Protein AF-A0A933BVT4-F1 (afdb_monomer_lite)

pLDDT: mean 70.86, std 15.76, range [34.03, 91.38]

Secondary structure (DSSP, 8-state):
-HHHHHHHHHHHHHHHTS-----SSHHHHHHHHHHHHHHHHHHHHHHHHHTS-HHHHHHHHHHHHHHHHHHHHHHHH----GGGHHHHHHHHHHHHHHHHHHHHHHHHHHHHHHHHHHHHHHHHHHHHTT-----STTHHHHHHHHHHHHHHHHHHHHHHHHHHHHHHHHHHHHHHHHHHHHHHHHHHHHHTTSS---TT---

Foldseek 3Di:
DVVVVLVVLLVCLVVVVPDDPDDADPSLLLPLLSLLSNLVSLVVLLVVLVVDDLVSSLVSLVVSLVSLVVSLVCLVPRDYPPLCVVLSVLSNQLSVLVNVLSVLVNQLSVLVVQLVVLVVQLVVLVVVLVPDDDDDPPPPVVVVVSVVSNVVSVVSNVVSVVSNVVSVVVNVVSVVSSVVSNVVSVVSCVVVVSDDDDDDDPD

Radius of gyration: 24.78 Å; chains: 1; bounding box: 58×33×75 Å

Sequence (203 aa):
MRNAAVGLVAAVALAAMGGARTTGGLDGAVALQDLLVANRALNALFVRAIGASDAEREARLDRLAESKQRLSSRLEVLRVPAEYEEVTALARLSVEADVRLLEAERRRAAARLEASRAQRELLAAVSGARGVPTRALPLRLERYREHTQVAAAHTAWLTARVRLSAAEPDLSRLRAQSRAHHARLDQRAFRLGLLPYRSGSPF

Structure (mmCIF, N/CA/C/O backbone):
data_AF-A0A933BVT4-F1
#
_entry.id   AF-A0A933BVT4-F1
#
loop_
_atom_site.group_PDB
_atom_site.id
_atom_site.type_symbol
_atom_site.label_atom_id
_atom_site.label_alt_id
_atom_site.label_comp_id
_atom_site.label_asym_id
_atom_site.label_entity_id
_atom_site.label_seq_id
_atom_site.pdbx_PDB_ins_code
_atom_site.Cartn_x
_atom_site.Cartn_y
_atom_site.Cartn_z
_atom_site.occupancy
_atom_site.B_iso_or_equiv
_atom_site.auth_seq_id
_atom_site.auth_comp_id
_atom_site.auth_asym_id
_atom_site.auth_atom_id
_atom_site.pdbx_PDB_model_num
ATOM 1 N N . MET A 1 1 ? 17.449 -16.340 6.862 1.00 35.97 1 MET A N 1
ATOM 2 C CA . MET A 1 1 ? 18.413 -15.480 6.129 1.00 35.97 1 MET A CA 1
ATOM 3 C C . MET A 1 1 ? 17.867 -14.801 4.853 1.00 35.97 1 MET A C 1
ATOM 5 O O . MET A 1 1 ? 18.455 -13.823 4.420 1.00 35.97 1 MET A O 1
ATOM 9 N N . ARG A 1 2 ? 16.716 -15.198 4.271 1.00 37.81 2 ARG A N 1
ATOM 10 C CA . ARG A 1 2 ? 16.150 -14.582 3.037 1.00 37.81 2 ARG A CA 1
ATOM 11 C C . ARG A 1 2 ? 15.551 -13.161 3.171 1.00 37.81 2 ARG A C 1
ATOM 13 O O . ARG A 1 2 ? 15.283 -12.528 2.155 1.00 37.81 2 ARG A O 1
ATOM 20 N N . ASN A 1 3 ? 15.335 -12.648 4.387 1.00 40.06 3 ASN A N 1
ATOM 21 C CA . ASN A 1 3 ? 14.715 -11.328 4.615 1.00 40.06 3 ASN A CA 1
ATOM 22 C C . ASN A 1 3 ? 15.721 -10.167 4.654 1.00 40.06 3 ASN A C 1
ATOM 24 O O . ASN A 1 3 ? 15.367 -9.056 4.271 1.00 40.06 3 ASN A O 1
ATOM 28 N N . ALA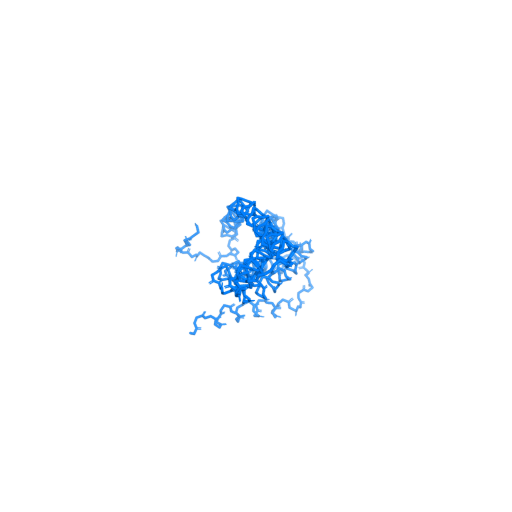 A 1 4 ? 16.975 -10.436 5.031 1.00 34.03 4 ALA A N 1
ATOM 29 C CA . ALA A 1 4 ? 18.039 -9.435 5.025 1.00 34.03 4 ALA A CA 1
ATOM 30 C C . ALA A 1 4 ? 18.419 -9.024 3.594 1.00 34.03 4 ALA A C 1
ATOM 32 O O . ALA A 1 4 ? 18.623 -7.848 3.343 1.00 34.03 4 ALA A O 1
ATOM 33 N N . ALA A 1 5 ? 18.400 -9.959 2.636 1.00 38.44 5 ALA A N 1
ATOM 34 C CA . ALA A 1 5 ? 18.725 -9.680 1.237 1.00 38.44 5 ALA A CA 1
ATOM 35 C C . ALA A 1 5 ? 17.729 -8.723 0.554 1.00 38.44 5 ALA A C 1
ATOM 37 O O . ALA A 1 5 ? 18.139 -7.893 -0.241 1.00 38.44 5 ALA A O 1
ATOM 38 N N . VAL A 1 6 ? 16.431 -8.782 0.881 1.00 45.59 6 VAL A N 1
ATOM 39 C CA . VAL A 1 6 ? 15.425 -7.865 0.299 1.00 45.59 6 VAL A CA 1
ATOM 40 C C . VAL A 1 6 ? 15.519 -6.470 0.921 1.00 45.59 6 VAL A C 1
ATOM 42 O O . VAL A 1 6 ? 15.433 -5.477 0.205 1.00 45.59 6 VAL A O 1
ATOM 45 N N . GLY A 1 7 ? 15.748 -6.391 2.238 1.00 35.62 7 GLY A N 1
ATOM 46 C CA . GLY A 1 7 ? 16.024 -5.124 2.921 1.00 35.62 7 GLY A CA 1
ATOM 47 C C . GLY A 1 7 ? 17.335 -4.484 2.459 1.00 35.62 7 GLY A C 1
ATOM 48 O O . GLY A 1 7 ? 17.380 -3.276 2.268 1.00 35.62 7 GLY A O 1
ATOM 49 N N . LEU A 1 8 ? 18.363 -5.296 2.194 1.00 38.19 8 LEU A N 1
ATOM 50 C CA . LEU A 1 8 ? 19.643 -4.866 1.636 1.00 38.19 8 LEU A CA 1
ATOM 51 C C . LEU A 1 8 ? 19.494 -4.415 0.178 1.00 38.19 8 LEU A C 1
ATOM 53 O O . LEU A 1 8 ? 20.052 -3.393 -0.169 1.00 38.19 8 LEU A O 1
ATOM 57 N N . VAL A 1 9 ? 18.699 -5.090 -0.661 1.00 46.91 9 VAL A N 1
ATOM 58 C CA . VAL A 1 9 ? 18.436 -4.645 -2.047 1.00 46.91 9 VAL A CA 1
ATOM 59 C C . VAL A 1 9 ? 17.652 -3.333 -2.073 1.00 46.91 9 VAL A C 1
ATOM 61 O O . VAL A 1 9 ? 17.981 -2.457 -2.862 1.00 46.91 9 VAL A O 1
ATOM 64 N N . ALA A 1 10 ? 16.664 -3.149 -1.191 1.00 42.41 10 ALA A N 1
ATOM 65 C CA . ALA A 1 10 ? 15.953 -1.876 -1.072 1.00 42.41 10 ALA A CA 1
ATOM 66 C C . ALA A 1 10 ? 16.858 -0.759 -0.519 1.00 42.41 10 ALA A C 1
ATOM 68 O O . ALA A 1 10 ? 16.817 0.356 -1.025 1.00 42.41 10 ALA A O 1
ATOM 69 N N . ALA A 1 11 ? 17.706 -1.059 0.471 1.00 41.19 11 ALA A N 1
ATOM 70 C CA . ALA A 1 11 ? 18.668 -0.112 1.033 1.00 41.19 11 ALA A CA 1
ATOM 71 C C . ALA A 1 11 ? 19.810 0.221 0.060 1.00 41.19 11 ALA A C 1
ATOM 73 O O . ALA A 1 11 ? 20.228 1.367 0.013 1.00 41.19 11 ALA A O 1
ATOM 74 N N . 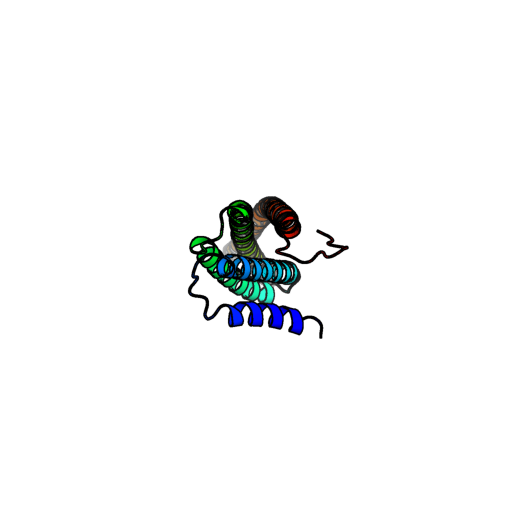VAL A 1 12 ? 20.276 -0.734 -0.749 1.00 42.50 12 VAL A N 1
ATOM 75 C CA . VAL A 1 12 ? 21.285 -0.535 -1.802 1.00 42.50 12 VAL A CA 1
ATOM 76 C C . VAL A 1 12 ? 20.680 0.209 -2.987 1.00 42.50 12 VAL A C 1
ATOM 78 O O . VAL A 1 12 ? 21.319 1.122 -3.488 1.00 42.50 12 VAL A O 1
ATOM 81 N N . ALA A 1 13 ? 19.436 -0.081 -3.378 1.00 42.88 13 ALA A N 1
ATOM 82 C CA . ALA A 1 13 ? 18.726 0.711 -4.379 1.00 42.88 13 ALA A CA 1
ATOM 83 C C . ALA A 1 13 ? 18.526 2.158 -3.896 1.00 42.88 13 ALA A C 1
ATOM 85 O O . ALA A 1 13 ? 18.830 3.083 -4.636 1.00 42.88 13 ALA A O 1
ATOM 86 N N . LEU A 1 14 ? 18.110 2.376 -2.638 1.00 44.81 14 LEU A N 1
ATOM 87 C CA . LEU A 1 14 ? 17.976 3.722 -2.058 1.00 44.81 14 LEU A CA 1
ATOM 88 C C . LEU A 1 14 ? 19.315 4.419 -1.743 1.00 44.81 14 LEU A C 1
ATOM 90 O O . LEU A 1 14 ? 19.346 5.648 -1.720 1.00 44.81 14 LEU A O 1
ATOM 94 N N . ALA A 1 15 ? 20.403 3.683 -1.509 1.00 40.75 15 ALA A N 1
ATOM 95 C CA . ALA A 1 15 ? 21.736 4.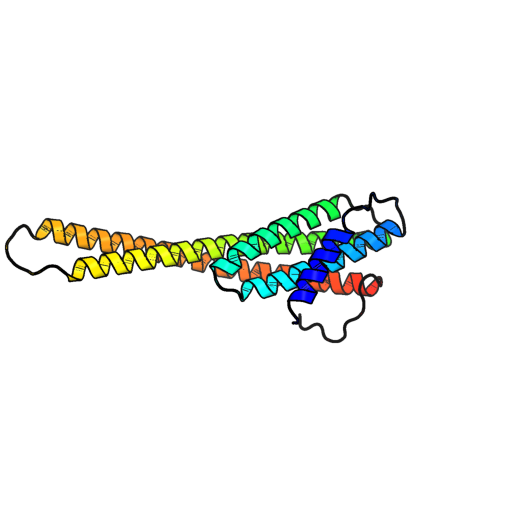247 -1.280 1.00 40.75 15 ALA A CA 1
ATOM 96 C C . ALA A 1 15 ? 22.464 4.573 -2.597 1.00 40.75 15 ALA A C 1
ATOM 98 O O . ALA A 1 15 ? 23.059 5.641 -2.705 1.00 40.75 15 ALA A O 1
ATOM 99 N N . ALA A 1 16 ? 22.351 3.726 -3.629 1.00 44.91 16 ALA A N 1
ATOM 100 C CA . ALA A 1 16 ? 22.852 3.997 -4.987 1.00 44.91 16 ALA A CA 1
ATOM 101 C C . ALA A 1 16 ? 22.132 5.188 -5.646 1.00 44.91 16 ALA A C 1
ATOM 103 O O . ALA A 1 16 ? 22.666 5.896 -6.493 1.00 44.91 16 ALA A O 1
ATOM 104 N N . MET A 1 17 ? 20.914 5.455 -5.186 1.00 48.66 17 MET A N 1
ATOM 105 C CA . MET A 1 17 ? 20.071 6.587 -5.540 1.00 48.66 17 MET A CA 1
ATOM 106 C C . MET A 1 17 ? 20.609 7.970 -5.116 1.00 48.66 17 MET A C 1
ATOM 108 O O . MET A 1 17 ? 20.020 8.974 -5.536 1.00 48.66 17 MET A O 1
ATOM 112 N N . GLY A 1 18 ? 21.658 8.045 -4.288 1.00 43.31 18 GLY A N 1
ATOM 113 C CA . GLY A 1 18 ? 22.299 9.288 -3.858 1.00 43.31 18 GLY A CA 1
ATOM 114 C C . GLY A 1 18 ? 23.381 9.747 -4.832 1.00 43.31 18 GLY A C 1
ATOM 115 O O . GLY A 1 18 ? 24.559 9.586 -4.544 1.00 43.31 18 GLY A O 1
ATOM 116 N N . GLY A 1 19 ? 23.012 10.327 -5.980 1.00 38.69 19 GLY A N 1
ATOM 117 C CA . GLY A 1 19 ? 24.028 10.980 -6.821 1.00 38.69 19 GLY A CA 1
ATOM 118 C C . GLY A 1 19 ? 23.674 11.324 -8.266 1.00 38.69 19 GLY A C 1
ATOM 119 O O . GLY A 1 19 ? 24.340 12.178 -8.843 1.00 38.69 19 GLY A O 1
ATOM 120 N N . ALA A 1 20 ? 22.642 10.734 -8.871 1.00 44.09 20 ALA A N 1
ATOM 121 C CA . ALA A 1 20 ? 22.391 10.951 -10.298 1.00 44.09 20 ALA A CA 1
ATOM 122 C C . ALA A 1 20 ? 21.672 12.289 -10.573 1.00 44.09 20 ALA A C 1
ATOM 124 O O . ALA A 1 20 ? 20.445 12.353 -10.643 1.00 44.09 20 ALA A O 1
ATOM 125 N N . ARG A 1 21 ? 22.441 13.373 -10.744 1.00 44.06 21 ARG A N 1
ATOM 126 C CA . ARG A 1 21 ? 22.005 14.544 -11.523 1.00 44.06 21 ARG A CA 1
ATOM 127 C C . ARG A 1 21 ? 22.007 14.114 -12.995 1.00 44.06 21 ARG A C 1
ATOM 129 O O . ARG A 1 21 ? 23.066 13.914 -13.571 1.00 44.06 21 ARG A O 1
ATOM 136 N N . THR A 1 22 ? 20.826 13.886 -13.561 1.00 48.00 22 THR A N 1
ATOM 137 C CA . THR A 1 22 ? 20.628 13.242 -14.869 1.00 48.00 22 THR A CA 1
ATOM 138 C C . THR A 1 22 ? 20.965 14.171 -16.040 1.00 48.00 22 THR A C 1
ATOM 140 O O . THR A 1 22 ? 20.225 15.117 -16.319 1.00 48.00 22 THR A O 1
ATOM 143 N N . THR A 1 23 ? 22.047 13.872 -16.753 1.00 44.59 23 THR A N 1
ATOM 144 C CA . THR A 1 23 ? 22.273 14.269 -18.150 1.00 44.59 23 THR A CA 1
ATOM 145 C C . THR A 1 23 ? 21.550 13.270 -19.068 1.00 44.59 23 THR A C 1
ATOM 147 O O . THR A 1 23 ? 21.399 12.111 -18.710 1.00 44.59 23 THR A O 1
ATOM 150 N N . GLY A 1 24 ? 20.965 13.707 -20.188 1.00 52.66 24 GLY A N 1
ATOM 151 C CA . GLY A 1 24 ? 20.081 12.861 -21.015 1.00 52.66 24 GLY A CA 1
ATOM 152 C C . GLY A 1 24 ? 20.768 11.659 -21.690 1.00 52.66 24 GLY A C 1
ATOM 153 O O . GLY A 1 24 ? 21.989 11.604 -21.779 1.00 52.66 24 GLY A O 1
ATOM 154 N N . GLY A 1 25 ? 19.973 10.719 -22.220 1.00 64.12 25 GLY A N 1
ATOM 155 C CA . GLY A 1 25 ? 20.460 9.543 -22.962 1.00 64.12 25 GLY A CA 1
ATOM 156 C C . GLY A 1 25 ? 20.483 8.253 -22.129 1.00 64.12 25 GLY A C 1
ATOM 157 O O . GLY A 1 25 ? 19.505 7.950 -21.442 1.00 64.12 25 GLY A O 1
ATOM 158 N N . LEU A 1 26 ? 21.587 7.495 -22.205 1.00 60.41 26 LEU A N 1
ATOM 159 C CA . LEU A 1 26 ? 21.787 6.198 -21.530 1.00 60.41 26 LEU A CA 1
ATOM 160 C C . LEU A 1 26 ? 21.631 6.300 -20.000 1.00 60.41 26 LEU A C 1
ATOM 162 O O . LEU A 1 26 ? 21.034 5.421 -19.383 1.00 60.41 26 LEU A O 1
ATOM 166 N N . ASP A 1 27 ? 22.067 7.415 -19.406 1.00 68.38 27 ASP A N 1
ATOM 167 C CA . ASP A 1 27 ? 21.929 7.693 -17.969 1.00 68.38 27 ASP A CA 1
ATOM 168 C C . ASP A 1 27 ? 20.456 7.737 -17.526 1.00 68.38 27 ASP A C 1
ATOM 170 O O . ASP A 1 27 ? 20.110 7.290 -16.432 1.00 68.38 27 ASP A O 1
ATOM 174 N N . GLY A 1 28 ? 19.564 8.229 -18.394 1.00 67.62 28 GLY A N 1
ATOM 175 C CA . GLY A 1 28 ? 18.122 8.247 -18.145 1.00 67.62 28 GLY A CA 1
ATOM 176 C C . GLY A 1 28 ? 17.502 6.847 -18.166 1.00 67.62 28 GLY A C 1
ATOM 177 O O . GLY A 1 28 ? 16.632 6.551 -17.348 1.00 67.62 28 GLY A O 1
ATOM 178 N N . ALA A 1 29 ? 17.974 5.968 -19.055 1.00 67.75 29 ALA A N 1
ATOM 179 C CA . ALA A 1 29 ? 17.519 4.578 -19.137 1.00 67.75 29 ALA A CA 1
ATOM 180 C C . ALA A 1 29 ? 18.004 3.741 -17.939 1.00 67.75 29 ALA A C 1
ATOM 182 O O . ALA A 1 29 ? 17.217 2.993 -17.357 1.00 67.75 29 ALA A O 1
ATOM 183 N N . VAL A 1 30 ? 19.260 3.927 -17.512 1.00 73.12 30 VAL A N 1
ATOM 184 C CA . VAL A 1 30 ? 19.812 3.293 -16.300 1.00 73.12 30 VAL A CA 1
ATOM 185 C C . VAL A 1 30 ? 19.068 3.777 -15.053 1.00 73.12 30 VAL A C 1
ATOM 187 O O . VAL A 1 30 ? 18.606 2.966 -14.251 1.00 73.12 30 VAL A O 1
ATOM 190 N N . ALA A 1 31 ? 18.839 5.089 -14.926 1.00 72.25 31 ALA A N 1
ATOM 191 C CA . ALA A 1 31 ? 18.055 5.640 -13.824 1.00 72.25 31 ALA A CA 1
ATOM 192 C C . ALA A 1 31 ? 16.610 5.109 -13.813 1.00 72.25 31 ALA A C 1
ATOM 194 O O . ALA A 1 31 ? 16.068 4.815 -12.746 1.00 72.25 31 ALA A O 1
ATOM 195 N N . LEU A 1 32 ? 15.981 4.946 -14.983 1.00 75.62 32 LEU A N 1
ATOM 196 C CA . LEU A 1 32 ? 14.661 4.326 -15.085 1.00 75.62 32 LEU A CA 1
ATOM 197 C C . LEU A 1 32 ? 14.694 2.867 -14.610 1.00 75.62 32 LEU A C 1
ATOM 199 O O . LEU A 1 32 ? 13.835 2.470 -13.825 1.00 75.62 32 LEU A O 1
ATOM 203 N N . GLN A 1 33 ? 15.685 2.083 -15.031 1.00 75.94 33 GLN A N 1
ATOM 204 C CA . GLN A 1 33 ? 15.858 0.696 -14.598 1.00 75.94 33 GLN A CA 1
ATOM 205 C C . GLN A 1 33 ? 15.989 0.582 -13.071 1.00 75.94 33 GLN A C 1
ATOM 207 O O . GLN A 1 33 ? 15.279 -0.222 -12.458 1.00 75.94 33 GLN A O 1
ATOM 212 N N . ASP A 1 34 ? 16.810 1.424 -12.442 1.00 74.31 34 ASP A N 1
ATOM 213 C CA . ASP A 1 34 ? 16.967 1.450 -10.982 1.00 74.31 34 ASP A CA 1
ATOM 214 C C . ASP A 1 34 ? 15.645 1.761 -10.265 1.00 74.31 34 ASP A C 1
ATOM 216 O O . ASP A 1 34 ? 15.286 1.115 -9.273 1.00 74.31 34 ASP A O 1
ATOM 220 N N . LEU A 1 35 ? 14.868 2.714 -10.791 1.00 79.38 35 LEU A N 1
ATOM 221 C CA . LEU A 1 35 ? 13.557 3.076 -10.243 1.00 79.38 35 LEU A CA 1
ATOM 222 C C . LEU A 1 35 ? 12.540 1.933 -10.376 1.00 79.38 35 LEU A C 1
ATOM 224 O O . LEU A 1 35 ? 11.737 1.718 -9.465 1.00 79.38 35 LEU A O 1
ATOM 228 N N . LEU A 1 36 ? 12.581 1.163 -11.466 1.00 75.31 36 LEU A N 1
ATOM 229 C CA . LEU A 1 36 ? 11.723 -0.011 -11.655 1.00 75.31 36 LEU A CA 1
ATOM 230 C C . LEU A 1 36 ? 12.081 -1.142 -10.685 1.00 75.31 36 LEU A C 1
ATOM 232 O O . LEU A 1 36 ? 11.191 -1.767 -10.098 1.00 75.31 36 LEU A O 1
ATOM 236 N N . VAL A 1 37 ? 13.377 -1.380 -10.467 1.00 76.19 37 VAL A N 1
ATOM 237 C CA . VAL A 1 37 ? 13.861 -2.346 -9.470 1.00 76.19 37 VAL A CA 1
ATOM 238 C C . VAL A 1 37 ? 13.415 -1.932 -8.067 1.00 76.19 37 VAL A C 1
ATOM 240 O O . VAL A 1 37 ? 12.881 -2.761 -7.323 1.00 76.19 37 VAL A O 1
ATOM 243 N N . ALA A 1 38 ? 13.546 -0.647 -7.725 1.00 74.00 38 ALA A N 1
ATOM 244 C CA . ALA A 1 38 ? 13.055 -0.103 -6.463 1.00 74.00 38 ALA A CA 1
ATOM 245 C C . ALA A 1 38 ? 11.532 -0.274 -6.320 1.00 74.00 38 ALA A C 1
ATOM 247 O O . ALA A 1 38 ? 11.061 -0.723 -5.273 1.00 74.00 38 ALA A O 1
ATOM 248 N N . ASN A 1 39 ? 10.755 0.001 -7.375 1.00 79.38 39 ASN A N 1
ATOM 249 C CA . ASN A 1 39 ? 9.302 -0.168 -7.362 1.00 79.38 39 ASN A CA 1
ATOM 250 C C . ASN A 1 39 ? 8.895 -1.621 -7.047 1.00 79.38 39 ASN A C 1
ATOM 252 O O . ASN A 1 39 ? 8.080 -1.859 -6.148 1.00 79.38 39 ASN A O 1
ATOM 256 N N . ARG A 1 40 ? 9.524 -2.600 -7.715 1.00 77.12 40 ARG A N 1
ATOM 257 C CA . ARG A 1 40 ? 9.307 -4.036 -7.459 1.00 77.12 40 ARG A CA 1
ATOM 258 C C . ARG A 1 40 ? 9.680 -4.435 -6.034 1.00 77.12 40 ARG A C 1
ATOM 260 O O . ARG A 1 40 ? 8.928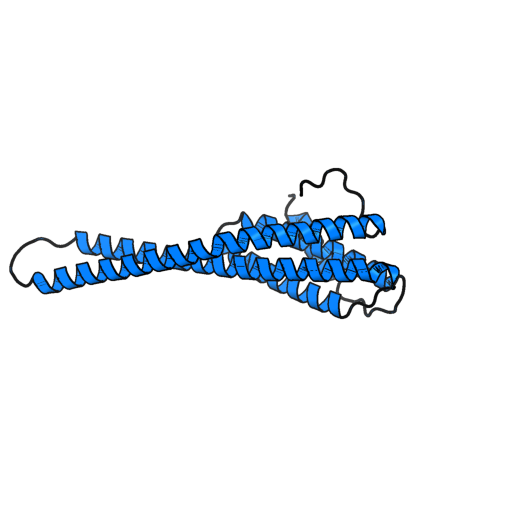 -5.165 -5.387 1.00 77.12 40 ARG A O 1
ATOM 267 N N . ALA A 1 41 ? 10.820 -3.960 -5.533 1.00 75.38 41 ALA A N 1
ATOM 268 C CA . ALA A 1 41 ? 11.258 -4.245 -4.170 1.00 75.38 41 ALA A CA 1
ATOM 269 C C . ALA A 1 41 ? 10.262 -3.697 -3.136 1.00 75.38 41 ALA A C 1
ATOM 271 O O . ALA A 1 41 ? 9.870 -4.416 -2.215 1.00 75.38 41 ALA A O 1
ATOM 272 N N . LEU A 1 42 ? 9.790 -2.460 -3.321 1.00 76.00 42 LEU A N 1
ATOM 273 C CA . LEU A 1 42 ? 8.788 -1.855 -2.447 1.00 76.00 42 LEU A CA 1
ATOM 274 C C . LEU A 1 42 ? 7.443 -2.591 -2.513 1.00 76.00 42 LEU A C 1
ATOM 276 O O . LEU A 1 42 ? 6.829 -2.806 -1.471 1.00 76.00 42 LEU A O 1
ATOM 280 N N . ASN A 1 43 ? 7.003 -3.035 -3.696 1.00 77.81 43 ASN A N 1
ATOM 281 C CA . ASN A 1 43 ? 5.790 -3.849 -3.825 1.00 77.81 43 ASN A CA 1
ATOM 282 C C . ASN A 1 43 ? 5.932 -5.194 -3.083 1.00 77.81 43 ASN A C 1
ATOM 284 O O . ASN A 1 43 ? 5.061 -5.591 -2.310 1.00 77.81 43 ASN A O 1
ATOM 288 N N . ALA A 1 44 ? 7.076 -5.870 -3.218 1.00 76.12 44 ALA A N 1
ATOM 289 C CA . ALA A 1 44 ? 7.340 -7.110 -2.490 1.00 76.12 44 ALA A CA 1
ATOM 290 C C . ALA A 1 44 ? 7.346 -6.912 -0.961 1.00 76.12 44 ALA A C 1
ATOM 292 O O . ALA A 1 44 ? 6.859 -7.769 -0.219 1.00 76.12 44 ALA A O 1
ATOM 293 N N . LEU A 1 45 ? 7.880 -5.787 -0.475 1.00 77.75 45 LEU A N 1
ATOM 294 C CA . LEU A 1 45 ? 7.828 -5.422 0.943 1.00 77.75 45 LEU A CA 1
ATOM 295 C C . LEU A 1 45 ? 6.399 -5.113 1.403 1.00 77.75 45 LEU A C 1
ATOM 297 O O . LEU A 1 45 ? 6.020 -5.525 2.499 1.00 77.75 45 LEU A O 1
ATOM 301 N N . PHE A 1 46 ? 5.598 -4.455 0.566 1.00 78.50 46 PHE A N 1
ATOM 302 C CA . PHE A 1 46 ? 4.190 -4.191 0.842 1.00 78.50 46 PHE A CA 1
ATOM 303 C C . PHE A 1 46 ? 3.375 -5.482 0.985 1.00 78.50 46 PHE A C 1
ATOM 305 O O . PHE A 1 46 ? 2.720 -5.675 2.010 1.00 78.50 46 PHE A O 1
ATOM 312 N N . VAL A 1 47 ? 3.500 -6.422 0.043 1.00 75.81 47 VAL A N 1
ATOM 313 C CA . VAL A 1 47 ? 2.834 -7.737 0.124 1.00 75.81 47 VAL A CA 1
ATOM 314 C C . VAL A 1 47 ? 3.187 -8.463 1.428 1.00 75.81 47 VAL A C 1
ATOM 316 O O . VAL A 1 47 ? 2.322 -9.051 2.075 1.00 75.81 47 VAL A O 1
ATOM 319 N N . ARG A 1 48 ? 4.448 -8.378 1.871 1.00 78.62 48 ARG A N 1
ATOM 320 C CA . ARG A 1 48 ? 4.883 -8.952 3.156 1.00 78.62 48 ARG A CA 1
ATOM 321 C C . ARG A 1 48 ? 4.319 -8.207 4.366 1.00 78.62 48 ARG A C 1
ATOM 323 O O . ARG A 1 48 ? 4.040 -8.841 5.381 1.00 78.62 48 ARG A O 1
ATOM 330 N N . ALA A 1 49 ? 4.164 -6.886 4.288 1.00 75.62 49 ALA A N 1
ATOM 331 C CA . ALA A 1 49 ? 3.610 -6.080 5.373 1.00 75.62 49 ALA A CA 1
ATOM 332 C C . ALA A 1 49 ? 2.141 -6.436 5.660 1.00 75.62 49 ALA A C 1
ATOM 334 O O . ALA A 1 49 ? 1.756 -6.501 6.828 1.00 75.62 49 ALA A O 1
ATOM 335 N N . ILE A 1 50 ? 1.353 -6.767 4.629 1.00 71.38 50 ILE A N 1
ATOM 336 C CA . ILE A 1 50 ? -0.037 -7.232 4.793 1.00 71.38 50 ILE A CA 1
ATOM 337 C C . ILE A 1 50 ? -0.109 -8.473 5.705 1.00 71.38 50 ILE A C 1
ATOM 339 O O . ILE A 1 50 ? -1.036 -8.590 6.500 1.00 71.38 50 ILE A O 1
ATOM 343 N N . GLY A 1 51 ? 0.887 -9.363 5.665 1.00 69.75 51 GLY A N 1
ATOM 344 C CA . GLY A 1 51 ? 0.940 -10.565 6.509 1.00 69.75 51 GLY A CA 1
ATOM 345 C C . GLY A 1 51 ? 1.449 -10.362 7.946 1.00 69.75 51 GLY A C 1
ATOM 346 O O . GLY A 1 51 ? 1.480 -11.325 8.705 1.00 69.75 51 GLY A O 1
ATOM 347 N N . ALA A 1 52 ? 1.877 -9.154 8.333 1.00 74.88 52 ALA A N 1
ATOM 348 C CA . ALA A 1 52 ? 2.475 -8.883 9.648 1.00 74.88 52 ALA A CA 1
ATOM 349 C C . ALA A 1 52 ? 1.431 -8.692 10.767 1.00 74.88 52 ALA A C 1
ATOM 351 O O . ALA A 1 52 ? 0.245 -8.514 10.482 1.00 74.88 52 ALA A O 1
ATOM 352 N N . SER A 1 53 ? 1.873 -8.688 12.033 1.00 74.44 53 SER A N 1
ATOM 353 C CA . SER A 1 53 ? 1.042 -8.286 13.183 1.00 74.44 53 SER A CA 1
ATOM 354 C C . SER A 1 53 ? 0.591 -6.823 13.056 1.00 74.44 53 SER A C 1
ATOM 356 O O . SER A 1 53 ? 1.240 -6.041 12.367 1.00 74.44 53 SER A O 1
ATOM 358 N N . ASP A 1 54 ? -0.510 -6.430 13.706 1.00 71.25 54 ASP A N 1
ATOM 359 C CA . ASP A 1 54 ? -1.135 -5.116 13.467 1.00 71.25 54 ASP A CA 1
ATOM 360 C C . ASP A 1 54 ? -0.195 -3.926 13.788 1.00 71.25 54 ASP A C 1
ATOM 362 O O . ASP A 1 54 ? -0.105 -2.995 12.989 1.00 71.25 54 ASP A O 1
ATOM 366 N N . ALA A 1 55 ? 0.585 -3.991 14.877 1.00 70.06 55 ALA A N 1
ATOM 367 C CA . ALA A 1 55 ? 1.551 -2.943 15.241 1.00 70.06 55 ALA A CA 1
ATOM 368 C C . ALA A 1 55 ? 2.779 -2.901 14.310 1.00 70.06 55 ALA A C 1
ATOM 370 O O . ALA A 1 55 ? 3.241 -1.832 13.913 1.00 70.06 55 ALA A O 1
ATOM 371 N N . GLU A 1 56 ? 3.306 -4.065 13.911 1.00 72.81 56 GLU A N 1
ATOM 372 C CA . GLU A 1 56 ? 4.400 -4.122 12.933 1.00 72.81 56 GLU A CA 1
ATOM 373 C C . GLU A 1 56 ? 3.945 -3.690 11.538 1.00 72.81 56 GLU A C 1
ATOM 375 O O . GLU A 1 56 ? 4.737 -3.130 10.777 1.00 72.81 56 GLU A O 1
ATOM 380 N N . ARG A 1 57 ? 2.686 -3.967 11.187 1.00 78.25 57 ARG A N 1
ATOM 381 C CA . ARG A 1 57 ? 2.079 -3.590 9.913 1.00 78.25 57 ARG A CA 1
ATOM 382 C C . ARG A 1 57 ? 2.012 -2.073 9.790 1.00 78.25 57 ARG A C 1
ATOM 384 O O . ARG A 1 57 ? 2.495 -1.562 8.790 1.00 78.25 57 ARG A O 1
ATOM 391 N N . GLU A 1 58 ? 1.508 -1.360 10.794 1.00 73.69 58 GLU A N 1
ATOM 392 C CA . GLU A 1 58 ? 1.393 0.109 10.777 1.00 73.69 58 GLU A CA 1
ATOM 393 C C . GLU A 1 58 ? 2.752 0.798 10.551 1.00 73.69 58 GLU A C 1
ATOM 395 O O . GLU A 1 58 ? 2.940 1.495 9.553 1.00 73.69 58 GLU A O 1
ATOM 400 N N . ALA A 1 59 ? 3.760 0.476 11.370 1.00 74.81 59 ALA A N 1
ATOM 401 C CA . ALA A 1 59 ? 5.105 1.046 11.239 1.00 74.81 59 ALA A CA 1
ATOM 402 C C . ALA A 1 59 ? 5.824 0.661 9.926 1.00 74.81 59 ALA A C 1
ATOM 404 O O . ALA A 1 59 ? 6.782 1.320 9.501 1.00 74.81 59 ALA A O 1
ATOM 405 N N . ARG A 1 60 ? 5.433 -0.450 9.285 1.00 80.50 60 ARG A N 1
ATOM 406 C CA . ARG A 1 60 ? 5.925 -0.826 7.949 1.00 80.50 60 ARG A CA 1
ATOM 407 C C . ARG A 1 60 ? 5.187 -0.068 6.848 1.00 80.50 60 ARG A C 1
ATOM 409 O O . ARG A 1 60 ? 5.844 0.366 5.907 1.00 80.50 60 ARG A O 1
ATOM 416 N N . LEU A 1 61 ? 3.871 0.113 6.964 1.00 80.50 61 LEU A N 1
ATOM 417 C CA . LEU A 1 61 ? 3.062 0.861 5.998 1.00 80.50 61 LEU A CA 1
ATOM 418 C C . LEU A 1 61 ? 3.494 2.329 5.915 1.00 80.50 61 LEU A C 1
ATOM 420 O O . LEU A 1 61 ? 3.607 2.847 4.809 1.00 80.50 61 LEU A O 1
ATOM 424 N N . ASP A 1 62 ? 3.824 2.966 7.041 1.00 78.44 62 ASP A N 1
ATOM 425 C CA . ASP A 1 62 ? 4.298 4.357 7.055 1.00 78.44 62 ASP A CA 1
ATOM 426 C C . ASP A 1 62 ? 5.622 4.526 6.296 1.00 78.44 62 ASP A C 1
ATOM 428 O O . ASP A 1 62 ? 5.745 5.376 5.412 1.00 78.44 62 ASP A O 1
ATOM 432 N N . ARG A 1 63 ? 6.598 3.647 6.564 1.00 79.75 63 ARG A N 1
ATOM 433 C CA . ARG A 1 63 ? 7.888 3.643 5.850 1.00 79.75 63 ARG A CA 1
ATOM 434 C C . ARG A 1 63 ? 7.727 3.350 4.358 1.00 79.75 63 ARG A C 1
ATOM 436 O O . ARG A 1 63 ? 8.461 3.898 3.533 1.00 79.75 63 ARG A O 1
ATOM 443 N N . LEU A 1 64 ? 6.780 2.481 4.000 1.00 83.25 64 LEU A N 1
ATOM 444 C CA . LEU A 1 64 ? 6.473 2.166 2.604 1.00 83.25 64 LEU A CA 1
ATOM 445 C C . LEU A 1 64 ? 5.817 3.345 1.885 1.00 83.25 64 LEU A C 1
ATOM 447 O O . LEU A 1 64 ? 6.199 3.625 0.752 1.00 83.25 64 LEU A O 1
ATOM 451 N N . ALA A 1 65 ? 4.889 4.048 2.537 1.00 81.12 65 ALA A N 1
ATOM 452 C CA . ALA A 1 65 ? 4.256 5.245 1.994 1.00 81.12 65 ALA A CA 1
ATOM 453 C C . ALA A 1 65 ? 5.293 6.338 1.719 1.00 81.12 65 ALA A C 1
ATOM 455 O O . ALA A 1 65 ? 5.355 6.861 0.610 1.00 81.12 65 ALA A O 1
ATOM 456 N N . GLU A 1 66 ? 6.183 6.600 2.677 1.00 81.50 66 GLU A N 1
ATOM 457 C CA . GLU A 1 66 ? 7.271 7.560 2.495 1.00 81.50 66 GLU A CA 1
ATOM 458 C C . GLU A 1 66 ? 8.195 7.167 1.330 1.00 81.50 66 GLU A C 1
ATOM 460 O O . GLU A 1 66 ? 8.522 7.985 0.470 1.00 81.50 66 GLU A O 1
ATOM 465 N N . SER A 1 67 ? 8.572 5.888 1.250 1.00 82.94 67 SER A N 1
ATOM 466 C CA . SER A 1 67 ? 9.426 5.383 0.170 1.00 82.94 67 SER A CA 1
ATOM 467 C C . SER A 1 67 ? 8.749 5.471 -1.204 1.00 82.94 67 SER A C 1
ATOM 469 O O . SER A 1 67 ? 9.405 5.813 -2.188 1.00 82.94 67 SER A O 1
ATOM 471 N N . LYS A 1 68 ? 7.438 5.200 -1.288 1.00 82.94 68 LYS A N 1
ATOM 472 C CA . LYS A 1 68 ? 6.646 5.342 -2.522 1.00 82.94 68 LYS A CA 1
ATOM 473 C C . LYS A 1 68 ? 6.479 6.803 -2.926 1.00 82.94 68 LYS A C 1
ATOM 475 O O . LYS A 1 68 ? 6.588 7.101 -4.111 1.00 82.94 68 LYS A O 1
ATOM 480 N N . GLN A 1 69 ? 6.321 7.710 -1.965 1.00 81.38 69 GLN A N 1
ATOM 481 C CA . GLN A 1 69 ? 6.261 9.143 -2.239 1.00 81.38 69 GLN A CA 1
ATOM 482 C C . GLN A 1 69 ? 7.579 9.652 -2.833 1.00 81.38 69 GLN A C 1
ATOM 484 O O . GLN A 1 69 ? 7.575 10.307 -3.873 1.00 81.38 69 GLN A O 1
ATOM 489 N N . ARG A 1 70 ? 8.722 9.276 -2.240 1.00 81.94 70 ARG A N 1
ATOM 490 C CA . ARG A 1 70 ? 10.047 9.613 -2.792 1.00 81.94 70 ARG A CA 1
ATOM 491 C C . ARG A 1 70 ? 10.238 9.047 -4.202 1.00 81.94 70 ARG A C 1
ATOM 493 O O . ARG A 1 70 ? 10.799 9.723 -5.061 1.00 81.94 70 ARG A O 1
ATOM 500 N N . LEU A 1 71 ? 9.775 7.820 -4.451 1.00 77.00 71 LEU A N 1
ATOM 501 C CA . LEU A 1 71 ? 9.821 7.205 -5.780 1.00 77.00 71 LEU A CA 1
ATOM 502 C C . LEU A 1 71 ? 8.963 7.981 -6.796 1.00 77.00 71 LEU A C 1
ATOM 504 O O . LEU A 1 71 ? 9.428 8.220 -7.909 1.00 77.00 71 LEU A O 1
ATOM 508 N N . SER A 1 72 ? 7.759 8.411 -6.404 1.00 80.81 72 SER A N 1
ATOM 509 C CA . SER A 1 72 ? 6.869 9.228 -7.241 1.00 80.81 72 SER A CA 1
ATOM 510 C C . SER A 1 72 ? 7.541 10.535 -7.658 1.00 80.81 72 SER A C 1
ATOM 512 O O . SER A 1 72 ? 7.691 10.796 -8.850 1.00 80.81 72 SER A O 1
ATOM 514 N N . SER A 1 73 ? 8.059 11.301 -6.692 1.00 81.31 73 SER A N 1
ATOM 515 C CA . SER A 1 73 ? 8.730 12.579 -6.966 1.00 81.31 73 SER A CA 1
ATOM 516 C C . SER A 1 73 ? 9.940 12.424 -7.891 1.00 81.31 73 SER A C 1
ATOM 518 O O . SER A 1 73 ? 10.222 13.294 -8.709 1.00 81.31 73 SER A O 1
ATOM 520 N N . ARG A 1 74 ? 10.656 11.295 -7.810 1.00 79.62 74 ARG A N 1
ATOM 521 C CA . ARG A 1 74 ? 11.774 11.006 -8.720 1.00 79.62 74 ARG A CA 1
ATOM 522 C C . ARG A 1 74 ? 11.319 10.675 -10.134 1.00 79.62 74 ARG A C 1
ATOM 524 O O . ARG A 1 74 ? 11.960 11.115 -11.081 1.00 79.62 74 ARG A O 1
ATOM 531 N N . LEU A 1 75 ? 10.234 9.917 -10.286 1.00 77.12 75 LEU A N 1
ATOM 532 C CA . LEU A 1 75 ? 9.663 9.608 -11.599 1.00 77.12 75 LEU A CA 1
ATOM 533 C C . LEU A 1 75 ? 9.088 10.848 -12.289 1.00 77.12 75 LEU A C 1
ATOM 535 O O . LEU A 1 75 ? 9.060 10.886 -13.517 1.00 77.12 75 LEU A O 1
ATOM 539 N N . GLU A 1 76 ? 8.622 11.846 -11.538 1.00 78.62 76 GLU A N 1
ATOM 540 C CA . GLU A 1 76 ? 8.121 13.117 -12.080 1.00 78.62 76 GLU A CA 1
ATOM 541 C C . GLU A 1 76 ? 9.222 13.939 -12.752 1.00 78.62 76 GLU A C 1
ATOM 543 O O . GLU A 1 76 ? 9.017 14.457 -13.849 1.00 78.62 76 GLU A O 1
ATOM 548 N N . VAL A 1 77 ? 10.399 14.012 -12.126 1.00 79.75 77 VAL A N 1
ATOM 549 C CA . VAL A 1 77 ? 11.529 14.820 -12.617 1.00 79.75 77 VAL A CA 1
ATOM 550 C C . VAL A 1 77 ? 12.463 14.063 -13.563 1.00 79.75 77 VAL A C 1
ATOM 552 O O . VAL A 1 77 ? 13.332 14.676 -14.185 1.00 79.75 77 VAL A O 1
ATOM 555 N N . LEU A 1 78 ? 12.306 12.740 -13.678 1.00 76.38 78 LEU A N 1
ATOM 556 C CA . LEU A 1 78 ? 13.129 11.911 -14.550 1.00 76.38 78 LEU A CA 1
ATOM 557 C C . LEU A 1 78 ? 12.895 12.277 -16.020 1.00 76.38 78 LEU A C 1
ATOM 559 O O . LEU A 1 78 ? 11.781 12.176 -16.533 1.00 76.38 78 LEU A O 1
ATOM 563 N N . ARG A 1 79 ? 13.977 12.640 -16.711 1.00 75.62 79 ARG A N 1
ATOM 564 C CA . ARG A 1 79 ? 13.993 12.795 -18.166 1.00 75.62 79 ARG A CA 1
ATOM 565 C C . ARG A 1 79 ? 14.500 11.506 -18.797 1.00 75.62 79 ARG A C 1
ATOM 567 O O . ARG A 1 79 ? 15.623 11.090 -18.519 1.00 75.62 79 ARG A O 1
ATOM 574 N N . VAL A 1 80 ? 13.679 10.898 -19.644 1.00 72.31 80 VAL A N 1
ATOM 575 C CA . VAL A 1 80 ? 14.011 9.673 -20.378 1.00 72.31 80 VAL A CA 1
ATOM 576 C C . VAL A 1 80 ? 13.904 9.904 -21.885 1.00 72.31 80 VAL A C 1
ATOM 578 O O . VAL A 1 80 ? 13.171 10.799 -22.306 1.00 72.31 80 VAL A O 1
ATOM 581 N N . PRO A 1 81 ? 14.618 9.119 -22.706 1.00 74.75 81 PRO A N 1
ATOM 582 C CA . PRO A 1 81 ? 14.376 9.076 -24.145 1.00 74.75 81 PRO A CA 1
ATOM 583 C C . PRO A 1 81 ? 12.917 8.718 -24.484 1.00 74.75 81 PRO A C 1
ATOM 585 O O . PRO A 1 81 ? 12.279 7.960 -23.750 1.00 74.75 81 PRO A O 1
ATOM 588 N N . ALA A 1 82 ? 12.420 9.213 -25.625 1.00 80.94 82 ALA A N 1
ATOM 589 C CA . ALA A 1 82 ? 11.029 9.044 -26.071 1.00 80.94 82 ALA A CA 1
ATOM 590 C C . ALA A 1 82 ? 10.574 7.571 -26.114 1.00 80.94 82 ALA A C 1
ATOM 592 O O . ALA A 1 82 ? 9.448 7.242 -25.750 1.00 80.94 82 ALA A O 1
ATOM 593 N N . GLU A 1 83 ? 11.476 6.659 -26.484 1.00 77.56 83 GLU A N 1
ATOM 594 C CA . GLU A 1 83 ? 11.223 5.211 -26.521 1.00 77.56 83 GLU A CA 1
ATOM 595 C C . GLU A 1 83 ? 10.850 4.597 -25.153 1.00 77.56 83 GLU A C 1
ATOM 597 O O . GLU A 1 83 ? 10.244 3.525 -25.109 1.00 77.56 83 GLU A O 1
ATOM 602 N N . TYR A 1 84 ? 11.150 5.284 -24.042 1.00 79.31 84 TYR A N 1
ATOM 603 C CA . TYR A 1 84 ? 10.836 4.851 -22.677 1.00 79.31 84 TYR A CA 1
ATOM 604 C C . TYR A 1 84 ? 9.693 5.629 -22.014 1.00 79.31 84 TYR A C 1
ATOM 606 O O . TYR A 1 84 ? 9.293 5.264 -20.905 1.00 79.31 84 TYR A O 1
ATOM 614 N N . GLU A 1 85 ? 9.129 6.654 -22.661 1.00 82.75 85 GLU A N 1
ATOM 615 C CA . GLU A 1 85 ? 8.064 7.489 -22.079 1.00 82.75 85 GLU A CA 1
ATOM 616 C C . GLU A 1 85 ? 6.855 6.663 -21.630 1.00 82.75 85 GLU A C 1
ATOM 618 O O . GLU A 1 85 ? 6.318 6.876 -20.542 1.00 82.75 85 GLU A O 1
ATOM 623 N N . GLU A 1 86 ? 6.471 5.660 -22.421 1.00 84.25 86 GLU A N 1
ATOM 624 C CA . GLU A 1 86 ? 5.373 4.753 -22.082 1.00 84.25 86 GLU A CA 1
ATOM 625 C C . GLU A 1 86 ? 5.664 3.962 -20.795 1.00 84.25 86 GLU A C 1
ATOM 627 O O . GLU A 1 86 ? 4.796 3.830 -19.930 1.00 84.25 86 GLU A O 1
ATOM 632 N N . VAL A 1 87 ? 6.896 3.468 -20.620 1.00 83.25 87 VAL A N 1
ATOM 633 C CA . VAL A 1 87 ? 7.295 2.747 -19.400 1.00 83.25 87 VAL A CA 1
ATOM 634 C C . VAL A 1 87 ? 7.352 3.686 -18.205 1.00 83.25 87 VAL A C 1
ATOM 636 O O . VAL A 1 87 ? 6.916 3.309 -17.118 1.00 83.25 87 VAL A O 1
ATOM 639 N N . THR A 1 88 ? 7.824 4.919 -18.384 1.00 80.44 88 THR A N 1
ATOM 640 C CA . THR A 1 88 ? 7.805 5.930 -17.321 1.00 80.44 88 THR A CA 1
ATOM 641 C C . THR A 1 88 ? 6.375 6.290 -16.913 1.00 80.44 88 THR A C 1
ATOM 643 O O . THR A 1 88 ? 6.087 6.372 -15.718 1.00 80.44 88 THR A O 1
ATOM 646 N N . ALA A 1 89 ? 5.447 6.421 -17.864 1.00 84.38 89 ALA A N 1
ATOM 647 C CA . ALA A 1 89 ? 4.032 6.652 -17.579 1.00 84.38 89 ALA A CA 1
ATOM 648 C C . ALA A 1 89 ? 3.395 5.473 -16.822 1.00 84.38 89 ALA A C 1
ATOM 650 O O . ALA A 1 89 ? 2.714 5.672 -15.814 1.00 84.38 89 ALA A O 1
ATOM 651 N N . LEU A 1 90 ? 3.669 4.233 -17.241 1.00 83.94 90 LEU A N 1
ATOM 652 C CA . LEU A 1 90 ? 3.208 3.031 -16.537 1.00 83.94 90 LEU A CA 1
ATOM 653 C C . LEU A 1 90 ? 3.804 2.917 -15.127 1.00 83.94 90 LEU A C 1
ATOM 655 O O . LEU A 1 90 ? 3.105 2.502 -14.201 1.00 83.94 90 LEU A O 1
ATOM 659 N N . ALA A 1 91 ? 5.066 3.313 -14.940 1.00 77.88 91 ALA A N 1
ATOM 660 C CA . ALA A 1 91 ? 5.713 3.333 -13.633 1.00 77.88 91 ALA A CA 1
ATOM 661 C C . ALA A 1 91 ? 5.027 4.325 -12.687 1.00 77.88 91 ALA A C 1
ATOM 663 O O . ALA A 1 91 ? 4.751 3.975 -11.541 1.00 77.88 91 ALA A O 1
ATOM 664 N N . ARG A 1 92 ? 4.674 5.521 -13.178 1.00 85.50 92 ARG A N 1
ATOM 665 C CA . ARG A 1 92 ? 3.908 6.515 -12.408 1.00 85.50 92 ARG A CA 1
ATOM 666 C C . ARG A 1 92 ? 2.539 5.972 -11.995 1.00 85.50 92 ARG A C 1
ATOM 668 O O . ARG A 1 92 ? 2.221 5.998 -10.812 1.00 85.50 92 ARG A O 1
ATOM 675 N N . LEU A 1 93 ? 1.785 5.387 -12.930 1.00 87.56 93 LEU A N 1
ATOM 676 C CA . LEU A 1 93 ? 0.475 4.782 -12.640 1.00 87.56 93 LEU A CA 1
ATOM 677 C C . LEU A 1 93 ? 0.562 3.639 -11.617 1.00 87.56 93 LEU A C 1
ATOM 679 O O . LEU A 1 93 ? -0.305 3.500 -10.757 1.00 87.56 93 LEU A O 1
ATOM 683 N N . SER A 1 94 ? 1.610 2.816 -11.696 1.00 82.81 94 SER A N 1
ATOM 684 C CA . SER A 1 94 ? 1.874 1.744 -10.730 1.00 82.81 94 SER A CA 1
ATOM 685 C C . SER A 1 94 ? 2.154 2.297 -9.329 1.00 82.81 94 SER A C 1
ATOM 687 O O . SER A 1 94 ? 1.560 1.829 -8.358 1.00 82.81 94 SER A O 1
ATOM 689 N N . VAL A 1 95 ? 3.014 3.314 -9.217 1.00 82.19 95 VAL A N 1
ATOM 690 C CA . VAL A 1 95 ? 3.333 3.949 -7.930 1.00 82.19 95 VAL A CA 1
ATOM 691 C C . VAL A 1 95 ? 2.108 4.645 -7.343 1.00 82.19 95 VAL A C 1
ATOM 693 O O . VAL A 1 95 ? 1.828 4.469 -6.162 1.00 82.19 95 VAL A O 1
ATOM 696 N N . GLU A 1 96 ? 1.339 5.364 -8.157 1.00 87.75 96 GLU A N 1
ATOM 697 C CA . GLU A 1 96 ? 0.112 6.033 -7.725 1.00 87.75 96 GLU A CA 1
ATOM 698 C C . GLU A 1 96 ? -0.933 5.035 -7.200 1.00 87.75 96 GLU A C 1
ATOM 700 O O . GLU A 1 96 ? -1.530 5.248 -6.142 1.00 87.75 96 GLU A O 1
ATOM 705 N N . ALA A 1 97 ? -1.126 3.911 -7.896 1.00 85.19 97 ALA A N 1
ATOM 706 C CA . ALA A 1 97 ? -2.026 2.855 -7.443 1.00 85.19 97 ALA A CA 1
ATOM 707 C C . ALA A 1 97 ? -1.587 2.265 -6.091 1.00 85.19 97 ALA A C 1
ATOM 709 O O . ALA A 1 97 ? -2.431 2.015 -5.227 1.00 85.19 97 ALA A O 1
ATOM 710 N N . ASP A 1 98 ? -0.281 2.087 -5.882 1.00 83.19 98 ASP A N 1
ATOM 711 C CA . ASP A 1 98 ? 0.266 1.600 -4.615 1.00 83.19 98 ASP A CA 1
ATOM 712 C C . ASP A 1 98 ? 0.115 2.620 -3.481 1.00 83.19 98 ASP A C 1
ATOM 714 O O . ASP A 1 98 ? -0.192 2.223 -2.359 1.00 83.19 98 ASP A O 1
ATOM 718 N N . VAL A 1 99 ? 0.285 3.919 -3.749 1.00 84.88 99 VAL A N 1
ATOM 719 C CA . VAL A 1 99 ? 0.057 4.986 -2.757 1.00 84.88 99 VAL A CA 1
ATOM 720 C C . VAL A 1 99 ? -1.400 4.981 -2.296 1.00 84.88 99 VAL A C 1
ATOM 722 O O . VAL A 1 99 ? -1.661 4.897 -1.096 1.00 84.88 99 VAL A O 1
ATOM 725 N N . ARG A 1 100 ? -2.356 4.955 -3.232 1.00 87.06 100 ARG A N 1
ATOM 726 C CA . ARG A 1 100 ? -3.793 4.886 -2.904 1.00 87.06 100 ARG A CA 1
ATOM 727 C C . ARG A 1 100 ? -4.137 3.632 -2.100 1.00 87.06 100 ARG A C 1
ATOM 729 O O . ARG A 1 100 ? -4.918 3.686 -1.148 1.00 87.06 100 ARG A O 1
ATOM 736 N N . LEU A 1 101 ? -3.544 2.495 -2.465 1.00 87.25 101 LEU A N 1
ATOM 737 C CA . LEU A 1 101 ? -3.725 1.239 -1.746 1.00 87.25 101 LEU A CA 1
ATOM 738 C C . LEU A 1 101 ? -3.130 1.299 -0.329 1.00 87.25 101 LEU A C 1
ATOM 740 O O . LEU A 1 101 ? -3.782 0.865 0.619 1.00 87.25 101 LEU A O 1
ATOM 744 N N . LEU A 1 102 ? -1.938 1.874 -0.161 1.00 85.62 102 LEU A N 1
ATOM 745 C CA . LEU A 1 102 ? -1.308 2.087 1.146 1.00 85.62 102 LEU A CA 1
ATOM 746 C C . LEU A 1 102 ? -2.169 2.978 2.048 1.00 85.62 102 LEU A C 1
ATOM 748 O O . LEU A 1 102 ? -2.385 2.646 3.212 1.00 85.62 102 LEU A O 1
ATOM 752 N N . GLU A 1 103 ? -2.707 4.075 1.521 1.00 86.06 103 GLU A N 1
ATOM 753 C CA . GLU A 1 103 ? -3.613 4.960 2.260 1.00 86.06 103 GLU A CA 1
ATOM 754 C C . GLU A 1 103 ? -4.901 4.251 2.687 1.00 86.06 103 GLU A C 1
ATOM 756 O O . GLU A 1 103 ? -5.379 4.434 3.810 1.00 86.06 103 GLU A O 1
ATOM 761 N N . ALA A 1 104 ? -5.476 3.421 1.816 1.00 87.19 104 ALA A N 1
ATOM 762 C CA . ALA A 1 104 ? -6.642 2.614 2.154 1.00 87.19 104 ALA A CA 1
ATOM 763 C C . ALA A 1 104 ? -6.323 1.558 3.232 1.00 87.19 104 ALA A C 1
ATOM 765 O O . ALA A 1 104 ? -7.102 1.389 4.170 1.00 87.19 104 ALA A O 1
ATOM 766 N N . GLU A 1 105 ? -5.163 0.895 3.165 1.00 86.12 105 GLU A N 1
ATOM 767 C CA . GLU A 1 105 ? -4.728 -0.063 4.193 1.00 86.12 105 GLU A CA 1
ATOM 768 C C . GLU A 1 105 ? -4.483 0.623 5.543 1.00 86.12 105 GLU A C 1
ATOM 770 O O . GLU A 1 105 ? -4.862 0.079 6.580 1.00 86.12 105 GLU A O 1
ATOM 775 N N . ARG A 1 106 ? -3.931 1.846 5.553 1.00 83.94 106 ARG A N 1
ATOM 776 C CA . ARG A 1 106 ? -3.791 2.656 6.778 1.00 83.94 106 ARG A CA 1
ATOM 777 C C . ARG A 1 106 ? -5.154 2.993 7.380 1.00 83.94 106 ARG A C 1
ATOM 779 O O . ARG A 1 106 ? -5.360 2.789 8.575 1.00 83.94 106 ARG A O 1
ATOM 786 N N . ARG A 1 107 ? -6.117 3.426 6.557 1.00 84.06 107 ARG A N 1
ATOM 787 C CA . ARG A 1 107 ? -7.500 3.682 7.002 1.00 84.06 107 ARG A CA 1
ATOM 788 C C . ARG A 1 107 ? -8.150 2.427 7.589 1.00 84.06 107 ARG A C 1
ATOM 790 O O . ARG A 1 107 ? -8.771 2.492 8.648 1.00 84.06 107 ARG A O 1
ATOM 797 N N . ARG A 1 108 ? -7.957 1.269 6.953 1.00 86.62 108 ARG A N 1
ATOM 798 C CA . ARG A 1 108 ? -8.448 -0.028 7.444 1.00 86.62 108 ARG A CA 1
ATOM 799 C C . ARG A 1 108 ? -7.782 -0.438 8.761 1.00 86.62 108 ARG A C 1
ATOM 801 O O . ARG A 1 108 ? -8.469 -0.917 9.662 1.00 86.62 108 ARG A O 1
ATOM 808 N N . ALA A 1 109 ? -6.469 -0.247 8.894 1.00 82.56 109 ALA A N 1
ATOM 809 C CA . ALA A 1 109 ? -5.736 -0.520 10.129 1.00 82.56 109 ALA A CA 1
ATOM 810 C C . ALA A 1 109 ? -6.246 0.354 11.287 1.00 82.56 109 ALA A C 1
ATOM 812 O O . ALA A 1 109 ? -6.551 -0.172 12.358 1.00 82.56 109 ALA A O 1
ATOM 813 N N . ALA A 1 110 ? -6.454 1.652 11.046 1.00 82.12 110 ALA A N 1
ATOM 814 C CA . ALA A 1 110 ? -7.043 2.566 12.021 1.00 82.12 110 ALA A CA 1
ATOM 815 C C . ALA A 1 110 ? -8.464 2.137 12.436 1.00 82.12 110 ALA A C 1
ATOM 817 O O . ALA A 1 110 ? -8.744 2.023 13.630 1.00 82.12 110 ALA A O 1
ATOM 818 N N . ALA A 1 111 ? -9.333 1.799 11.475 1.00 83.44 111 ALA A N 1
ATOM 819 C CA . ALA A 1 111 ? -10.690 1.312 11.753 1.00 83.44 111 ALA A CA 1
ATOM 820 C C . ALA A 1 111 ? -10.694 -0.002 12.559 1.00 83.44 111 ALA A C 1
ATOM 822 O O . ALA A 1 111 ? -11.541 -0.223 13.424 1.00 83.44 111 ALA A O 1
ATOM 823 N N . ARG A 1 112 ? -9.720 -0.885 12.315 1.00 84.44 112 ARG A N 1
ATOM 824 C CA . ARG A 1 112 ? -9.542 -2.132 13.071 1.00 84.44 112 ARG A CA 1
ATOM 825 C C . ARG A 1 112 ? -9.100 -1.869 14.511 1.00 84.44 112 ARG A C 1
ATOM 827 O O . ARG A 1 112 ? -9.602 -2.523 15.429 1.00 84.44 112 ARG A O 1
ATOM 834 N N . LEU A 1 113 ? -8.188 -0.920 14.721 1.00 83.44 113 LEU A N 1
ATOM 835 C CA . LEU A 1 113 ? -7.772 -0.489 16.058 1.00 83.44 113 LEU A CA 1
ATOM 836 C C . LEU A 1 113 ? -8.936 0.151 16.824 1.00 83.44 113 LEU A C 1
ATOM 838 O O . LEU A 1 113 ? -9.139 -0.183 17.991 1.00 83.44 113 LEU A O 1
ATOM 842 N N . GLU A 1 114 ? -9.726 1.005 16.169 1.00 85.94 114 GLU A N 1
ATOM 843 C CA . GLU A 1 114 ? -10.954 1.589 16.722 1.00 85.94 114 GLU A CA 1
ATOM 844 C C . GLU A 1 114 ? -11.947 0.497 17.143 1.00 85.94 114 GLU A C 1
ATOM 846 O O . GLU A 1 114 ? -12.372 0.467 18.297 1.00 85.94 114 GLU A O 1
ATOM 851 N N . ALA A 1 115 ? -12.236 -0.469 16.265 1.00 80.44 115 ALA A N 1
ATOM 852 C CA . ALA A 1 115 ? -13.136 -1.581 16.573 1.00 80.44 115 ALA A CA 1
ATOM 853 C C . ALA A 1 115 ? -12.630 -2.437 17.746 1.00 80.44 115 ALA A C 1
ATOM 855 O O . ALA A 1 115 ? -13.415 -2.848 18.600 1.00 80.44 115 ALA A O 1
ATOM 856 N N . SER A 1 116 ? -11.315 -2.659 17.826 1.00 80.69 116 SER A N 1
ATOM 857 C CA . SER A 1 116 ? -10.686 -3.408 18.921 1.00 80.69 116 SER A CA 1
ATOM 858 C C . SER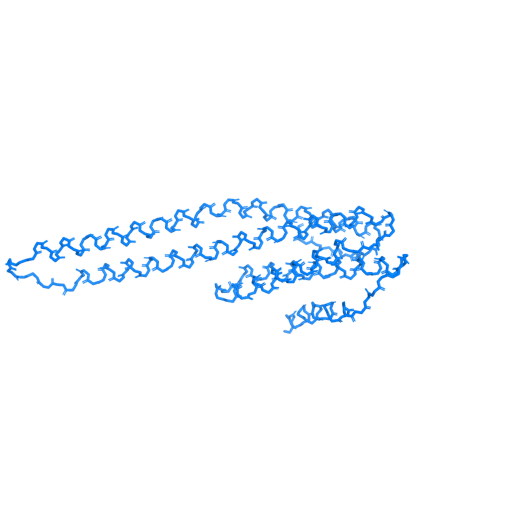 A 1 116 ? -10.737 -2.650 20.252 1.00 80.69 116 SER A C 1
ATOM 860 O O . SER A 1 116 ? -10.911 -3.256 21.308 1.00 80.69 116 SER A O 1
ATOM 862 N N . ARG A 1 117 ? -10.589 -1.318 20.231 1.00 83.44 117 ARG A N 1
ATOM 863 C CA . ARG A 1 117 ? -10.770 -0.457 21.413 1.00 83.44 117 ARG A CA 1
ATOM 864 C C . ARG A 1 117 ? -12.226 -0.468 21.877 1.00 83.44 117 ARG A C 1
ATOM 866 O O . ARG A 1 117 ? -12.464 -0.830 23.024 1.00 83.44 117 ARG A O 1
ATOM 873 N N . ALA A 1 118 ? -13.173 -0.223 20.973 1.00 75.44 118 ALA A N 1
ATOM 874 C CA . ALA A 1 118 ? -14.603 -0.243 21.277 1.00 75.44 118 ALA A CA 1
ATOM 875 C C . ALA A 1 118 ? -15.068 -1.612 21.806 1.00 75.44 118 ALA A C 1
ATOM 877 O O . ALA A 1 118 ? -15.878 -1.692 22.726 1.00 75.44 118 ALA A O 1
ATOM 878 N N . GLN A 1 119 ? -14.511 -2.712 21.285 1.00 76.75 119 GLN A N 1
ATOM 879 C CA . GLN A 1 119 ? -14.784 -4.051 21.808 1.00 76.75 119 GLN A CA 1
ATOM 880 C C . GLN A 1 119 ? -14.290 -4.223 23.251 1.00 76.75 119 GLN A C 1
ATOM 882 O O . GLN A 1 119 ? -14.994 -4.811 24.069 1.00 76.75 119 GLN A O 1
ATOM 887 N N . ARG A 1 120 ? -13.094 -3.721 23.583 1.00 75.94 120 ARG A N 1
ATOM 888 C CA . ARG A 1 120 ? -12.567 -3.775 24.957 1.00 75.94 120 ARG A CA 1
ATOM 889 C C . ARG A 1 120 ? -13.400 -2.934 25.919 1.00 75.94 120 ARG A C 1
ATOM 891 O O . ARG A 1 120 ? -13.683 -3.401 27.016 1.00 75.94 120 ARG A O 1
ATOM 898 N N . GLU A 1 121 ? -13.827 -1.748 25.499 1.00 78.25 121 GLU A N 1
ATOM 899 C CA . GLU A 1 121 ? -14.719 -0.884 26.283 1.00 78.25 121 GLU A CA 1
ATOM 900 C C . GLU A 1 121 ? -16.075 -1.550 26.533 1.00 78.25 121 GLU A C 1
ATOM 902 O O . GLU A 1 121 ? -16.555 -1.556 27.664 1.00 78.25 121 GLU A O 1
ATOM 907 N N . LEU A 1 122 ? -16.653 -2.199 25.516 1.00 71.50 122 LEU A N 1
ATOM 908 C CA . LEU A 1 122 ? -17.875 -2.986 25.669 1.00 71.50 122 LEU A CA 1
ATOM 909 C C . LEU A 1 122 ? -17.689 -4.134 26.669 1.00 71.50 122 LEU A C 1
ATOM 911 O O . LEU A 1 122 ? -18.517 -4.311 27.561 1.00 71.50 122 LEU A O 1
ATOM 915 N N . LEU A 1 123 ? -16.605 -4.906 26.551 1.00 71.69 123 LEU A N 1
ATOM 916 C CA . LEU A 1 123 ? -16.313 -5.998 27.484 1.00 71.69 123 LEU A CA 1
ATOM 917 C C . LEU A 1 123 ? -16.116 -5.485 28.917 1.00 71.69 123 LEU A C 1
ATOM 919 O O . LEU A 1 123 ? -16.596 -6.124 29.854 1.00 71.69 123 LEU A O 1
ATOM 923 N N . ALA A 1 124 ? -15.463 -4.335 29.093 1.00 72.44 124 ALA A N 1
ATOM 924 C CA . ALA A 1 124 ? -15.296 -3.694 30.394 1.00 72.44 124 ALA A CA 1
ATOM 925 C C . ALA A 1 124 ? -16.638 -3.223 30.976 1.00 72.44 124 ALA A C 1
ATOM 927 O O . ALA A 1 124 ? -16.930 -3.526 32.131 1.00 72.44 124 ALA A O 1
ATOM 928 N N . ALA A 1 125 ? -17.486 -2.571 30.174 1.00 71.62 125 ALA A N 1
ATOM 929 C CA . ALA A 1 125 ? -18.814 -2.122 30.594 1.00 71.62 125 ALA A CA 1
ATOM 930 C C . ALA A 1 125 ? -19.717 -3.301 30.997 1.00 71.62 125 ALA A C 1
ATOM 932 O O . ALA A 1 125 ? -20.366 -3.270 32.041 1.00 71.62 125 ALA A O 1
ATOM 933 N N . VAL A 1 126 ? -19.710 -4.384 30.211 1.00 68.25 126 VAL A N 1
ATOM 934 C CA . VAL A 1 126 ? -20.471 -5.607 30.513 1.00 68.25 126 VAL A CA 1
ATOM 935 C C . VAL A 1 126 ? -19.932 -6.315 31.758 1.00 68.25 126 VAL A C 1
ATOM 937 O O . VAL A 1 126 ? -20.718 -6.853 32.536 1.00 68.25 126 VAL A O 1
ATOM 940 N N . SER A 1 127 ? -18.613 -6.331 31.963 1.00 68.62 127 SER A N 1
ATOM 941 C CA . SER A 1 127 ? -17.999 -6.971 33.136 1.00 68.62 127 SER A CA 1
ATOM 942 C C . SER A 1 127 ? -18.235 -6.169 34.418 1.00 68.62 127 SER A C 1
ATOM 944 O O . SER A 1 127 ? -18.541 -6.764 35.448 1.00 68.62 127 SER A O 1
ATOM 946 N N . GLY A 1 128 ? -18.174 -4.834 34.351 1.00 64.81 128 GLY A N 1
ATOM 947 C CA . GLY A 1 128 ? -18.511 -3.944 35.466 1.00 64.81 128 GLY A CA 1
ATOM 948 C C . GLY A 1 128 ? -19.966 -4.089 35.921 1.00 64.81 128 GLY A C 1
ATOM 949 O O . GLY A 1 128 ? -20.233 -4.123 37.117 1.00 64.81 128 GLY A O 1
ATOM 950 N N . ALA A 1 129 ? -20.891 -4.309 34.983 1.00 56.38 129 ALA A N 1
ATOM 951 C CA . ALA A 1 129 ? -22.308 -4.534 35.280 1.00 56.38 129 ALA A CA 1
ATOM 952 C C . ALA A 1 129 ? -22.617 -5.891 35.961 1.00 56.38 129 ALA A C 1
ATOM 954 O O . ALA A 1 129 ? -23.715 -6.084 36.478 1.00 56.38 129 ALA A O 1
ATOM 955 N N . ARG A 1 130 ? -21.684 -6.863 35.978 1.00 55.25 130 ARG A N 1
ATOM 956 C CA . ARG A 1 130 ? -21.901 -8.202 36.576 1.00 55.25 130 ARG A CA 1
ATOM 957 C C . ARG A 1 130 ? -21.571 -8.293 38.078 1.00 55.25 130 ARG A C 1
ATOM 959 O O . ARG A 1 130 ? -21.787 -9.350 38.662 1.00 55.25 130 ARG A O 1
ATOM 966 N N . GLY A 1 131 ? -21.062 -7.226 38.704 1.00 49.53 131 GLY A N 1
ATOM 967 C CA . GLY A 1 131 ? -20.525 -7.247 40.076 1.00 49.53 131 GLY A CA 1
ATOM 968 C C . GLY A 1 131 ? -21.439 -6.762 41.214 1.00 49.53 131 GLY A C 1
ATOM 969 O O . GLY A 1 131 ? -20.960 -6.668 42.340 1.00 49.53 131 GLY A O 1
ATOM 970 N N . VAL A 1 132 ? -22.716 -6.431 40.980 1.00 44.62 132 VAL A N 1
ATOM 971 C CA . VAL A 1 132 ? -23.525 -5.679 41.968 1.00 44.62 132 VAL A CA 1
ATOM 972 C C . VAL A 1 132 ? -24.542 -6.569 42.713 1.00 44.62 132 VAL A C 1
ATOM 974 O O . VAL A 1 132 ? -25.504 -7.042 42.097 1.00 44.62 132 VAL A O 1
ATOM 977 N N . PRO A 1 133 ? -24.398 -6.795 44.039 1.00 45.25 133 PRO A N 1
ATOM 978 C CA . PRO A 1 133 ? -25.370 -7.547 44.827 1.00 45.25 133 PRO A CA 1
ATOM 979 C C . PRO A 1 133 ? -26.684 -6.768 45.000 1.00 45.25 133 PRO A C 1
ATOM 981 O O . PRO A 1 133 ? -26.723 -5.615 45.421 1.00 45.25 133 PRO A O 1
ATOM 984 N N . THR A 1 134 ? -27.797 -7.432 44.699 1.00 46.62 134 THR A N 1
ATOM 985 C CA . THR A 1 134 ? -29.169 -6.950 44.899 1.00 46.62 134 THR A CA 1
ATOM 986 C C . THR A 1 134 ? -29.520 -6.828 46.379 1.00 46.62 134 THR A C 1
ATOM 988 O O . THR A 1 134 ? -29.823 -7.847 46.997 1.00 46.62 134 THR A O 1
ATOM 991 N N . ARG A 1 135 ? -29.592 -5.606 46.931 1.00 44.88 135 ARG A N 1
ATOM 992 C CA . ARG A 1 135 ? -30.514 -5.267 48.038 1.00 44.88 135 ARG A CA 1
ATOM 993 C C . ARG A 1 135 ? -30.697 -3.748 48.217 1.00 44.88 135 ARG A C 1
ATOM 995 O O . ARG A 1 135 ? -29.729 -3.009 48.293 1.00 44.88 135 ARG A O 1
ATOM 1002 N N . ALA A 1 136 ? -31.974 -3.372 48.354 1.00 41.00 136 ALA A N 1
ATOM 1003 C CA . ALA A 1 136 ? -32.570 -2.085 48.747 1.00 41.00 136 ALA A CA 1
ATOM 1004 C C . ALA A 1 136 ? -32.519 -0.902 47.751 1.00 41.00 136 ALA A C 1
ATOM 1006 O O . ALA A 1 136 ? -31.515 -0.617 47.117 1.00 41.00 136 ALA A O 1
ATOM 1007 N N . LEU A 1 137 ? -33.672 -0.232 47.608 1.00 41.00 137 LEU A N 1
ATOM 1008 C CA . LEU A 1 137 ? -33.963 0.908 46.728 1.00 41.00 137 LEU A CA 1
ATOM 1009 C C . LEU A 1 137 ? -33.067 2.123 47.063 1.00 41.00 137 LEU A C 1
ATOM 1011 O O . LEU A 1 137 ? -33.371 2.855 48.002 1.00 41.00 137 LEU A O 1
ATOM 1015 N N . PRO A 1 138 ? -31.946 2.303 46.339 1.00 46.66 138 PRO A N 1
ATOM 1016 C CA . PRO A 1 138 ? -31.800 3.375 45.335 1.00 46.66 138 PRO A CA 1
ATOM 1017 C C . PRO A 1 138 ? -31.388 2.858 43.932 1.00 46.66 138 PRO A C 1
ATOM 1019 O O . PRO A 1 138 ? -31.101 3.635 43.023 1.00 46.66 138 PRO A O 1
ATOM 1022 N N . LEU A 1 139 ? -31.430 1.537 43.723 1.00 49.75 139 LEU A N 1
ATOM 1023 C CA . LEU A 1 139 ? -30.920 0.767 42.569 1.00 49.75 139 LEU A CA 1
ATOM 1024 C C . LEU A 1 139 ? -31.465 1.105 41.158 1.00 49.75 139 LEU A C 1
ATOM 1026 O O . LEU A 1 139 ? -31.085 0.440 40.194 1.00 49.75 139 LEU A O 1
ATOM 1030 N N . ARG A 1 140 ? -32.363 2.086 40.980 1.00 49.34 140 ARG A N 1
ATOM 1031 C CA . ARG A 1 140 ? -32.922 2.405 39.646 1.00 49.34 140 ARG A CA 1
ATOM 1032 C C . ARG A 1 140 ? -32.009 3.298 38.808 1.00 49.34 140 ARG A C 1
ATOM 1034 O O . ARG A 1 140 ? -31.922 3.075 37.607 1.00 49.34 140 ARG A O 1
ATOM 1041 N N . LEU A 1 141 ? -31.312 4.263 39.411 1.00 51.06 141 LEU A N 1
ATOM 1042 C CA . LEU A 1 141 ? -30.432 5.177 38.667 1.00 51.06 141 LEU A CA 1
ATOM 1043 C C . LEU A 1 141 ? -29.087 4.537 38.306 1.00 51.06 141 LEU A C 1
ATOM 1045 O O . LEU A 1 141 ? -28.598 4.768 37.206 1.00 51.06 141 LEU A O 1
ATOM 1049 N N . GLU A 1 142 ? -28.514 3.710 39.184 1.00 53.66 142 GLU A N 1
ATOM 1050 C CA . GLU A 1 142 ? -27.251 3.003 38.914 1.00 53.66 142 GLU A CA 1
ATOM 1051 C C . GLU A 1 142 ? -27.424 1.940 37.831 1.00 53.66 142 GLU A C 1
ATOM 1053 O O . GLU A 1 142 ? -26.711 1.984 36.834 1.00 53.66 142 GLU A O 1
ATOM 1058 N N . ARG A 1 143 ? -28.462 1.095 37.921 1.00 55.84 143 ARG A N 1
ATOM 1059 C CA . ARG A 1 143 ? -28.789 0.147 36.843 1.00 55.84 143 ARG A CA 1
ATOM 1060 C C . ARG A 1 143 ? -29.104 0.847 35.529 1.00 55.84 143 ARG A C 1
ATOM 1062 O O . ARG A 1 143 ? -28.673 0.388 34.479 1.00 55.84 143 ARG A O 1
ATOM 1069 N N . TYR A 1 144 ? -29.842 1.960 35.556 1.00 55.34 144 TYR A N 1
ATOM 1070 C CA . TYR A 1 144 ? -30.120 2.725 34.339 1.00 55.34 144 TYR A CA 1
ATOM 1071 C C . TYR A 1 144 ? -28.831 3.298 33.732 1.00 55.34 144 TYR A C 1
ATOM 1073 O O . TYR A 1 144 ? -28.628 3.176 32.528 1.00 55.34 144 TYR A O 1
ATOM 1081 N N . ARG A 1 145 ? -27.921 3.839 34.557 1.00 59.44 145 ARG A N 1
ATOM 1082 C CA . ARG A 1 145 ? -26.597 4.314 34.121 1.00 59.44 145 ARG A CA 1
ATOM 1083 C C . ARG A 1 145 ? -25.752 3.186 33.528 1.00 59.44 145 ARG A C 1
ATOM 1085 O O . ARG A 1 145 ? -25.238 3.355 32.426 1.00 59.44 145 ARG A O 1
ATOM 1092 N N . GLU A 1 146 ? -25.676 2.034 34.184 1.00 64.12 146 GLU A N 1
ATOM 1093 C CA . GLU A 1 146 ? -24.964 0.847 33.691 1.00 64.12 146 GLU A CA 1
ATOM 1094 C C . GLU A 1 146 ? -25.542 0.352 32.357 1.00 64.12 146 GLU A C 1
ATOM 1096 O O . GLU A 1 146 ? -24.802 0.147 31.395 1.00 64.12 146 GLU A O 1
ATOM 1101 N N . HIS A 1 147 ? -26.871 0.254 32.239 1.00 66.75 147 HIS A N 1
ATOM 1102 C CA . HIS A 1 147 ? -27.532 -0.108 30.984 1.00 66.75 147 HIS A CA 1
ATOM 1103 C C . HIS A 1 147 ? -27.273 0.918 29.871 1.00 66.75 147 HIS A C 1
ATOM 1105 O O . HIS A 1 147 ? -27.010 0.520 28.735 1.00 66.75 147 HIS A O 1
ATOM 1111 N N . THR A 1 148 ? -27.278 2.223 30.173 1.00 72.12 148 THR A N 1
ATOM 1112 C CA . THR A 1 148 ? -26.938 3.260 29.183 1.00 72.12 148 THR A CA 1
ATOM 1113 C C . THR A 1 148 ? -25.465 3.228 28.771 1.00 72.12 148 THR A C 1
ATOM 1115 O O . THR A 1 148 ? -25.172 3.429 27.595 1.00 72.12 148 THR A O 1
ATOM 1118 N N . GLN A 1 149 ? -24.541 2.907 29.683 1.00 73.50 149 GLN A N 1
ATOM 1119 C CA . GLN A 1 149 ? -23.115 2.748 29.372 1.00 73.50 149 GLN A CA 1
ATOM 1120 C C . GLN A 1 149 ? -22.867 1.530 28.478 1.00 73.50 149 GLN A C 1
ATOM 1122 O O . GLN A 1 149 ? -22.148 1.634 27.485 1.00 73.50 149 GLN A O 1
ATOM 1127 N N . VAL A 1 150 ? -23.513 0.396 28.767 1.00 71.69 150 VAL A N 1
ATOM 1128 C CA . VAL A 1 150 ? -23.441 -0.803 27.918 1.00 71.69 150 VAL A CA 1
ATOM 1129 C C . VAL A 1 150 ? -24.055 -0.535 26.540 1.00 71.69 150 VAL A C 1
ATOM 1131 O O . VAL A 1 150 ? -23.452 -0.890 25.529 1.00 71.69 150 VAL A O 1
ATOM 1134 N N . ALA A 1 151 ? -25.211 0.134 26.469 1.00 69.50 151 ALA A N 1
ATOM 1135 C CA . ALA A 1 151 ? -25.852 0.490 25.200 1.00 69.50 151 ALA A CA 1
ATOM 1136 C C . ALA A 1 151 ? -24.990 1.449 24.356 1.00 69.50 151 ALA A C 1
ATOM 1138 O O . ALA A 1 151 ? -24.859 1.260 23.142 1.00 69.50 151 ALA A O 1
ATOM 1139 N N . ALA A 1 152 ? -24.353 2.438 24.989 1.00 74.31 152 ALA A N 1
ATOM 1140 C CA . ALA A 1 152 ? -23.430 3.355 24.327 1.00 74.31 152 ALA A CA 1
ATOM 1141 C C . ALA A 1 152 ? -22.184 2.624 23.799 1.00 74.31 152 ALA A C 1
ATOM 1143 O O . ALA A 1 152 ? -21.853 2.755 22.619 1.00 74.31 152 ALA A O 1
ATOM 1144 N N . ALA A 1 153 ? -21.544 1.789 24.626 1.00 70.00 153 ALA A N 1
ATOM 1145 C CA . ALA A 1 153 ? -20.374 1.004 24.227 1.00 70.00 153 ALA A CA 1
ATOM 1146 C C . ALA A 1 153 ? -20.699 0.010 23.096 1.00 70.00 153 ALA A C 1
ATOM 1148 O O . ALA A 1 153 ? -19.916 -0.167 22.162 1.00 70.00 153 ALA A O 1
ATOM 1149 N N . HIS A 1 154 ? -21.887 -0.598 23.126 1.00 71.31 154 HIS A N 1
ATOM 1150 C CA . HIS A 1 154 ? -22.353 -1.494 22.071 1.00 71.31 154 HIS A CA 1
ATOM 1151 C C . HIS A 1 154 ? -22.589 -0.748 20.749 1.00 71.31 154 HIS A C 1
ATOM 1153 O O . HIS A 1 154 ? -22.172 -1.216 19.688 1.00 71.31 154 HIS A O 1
ATOM 1159 N N . THR A 1 155 ? -23.190 0.444 20.805 1.00 78.94 155 THR A N 1
ATOM 1160 C CA . THR A 1 155 ? -23.394 1.305 19.628 1.00 78.94 155 THR A CA 1
ATOM 1161 C C . THR A 1 155 ? -22.061 1.757 19.026 1.00 78.94 155 THR A C 1
ATOM 1163 O O . THR A 1 155 ? -21.887 1.714 17.805 1.00 78.94 155 THR A O 1
ATOM 1166 N N . ALA A 1 156 ? -21.091 2.125 19.867 1.00 76.88 156 ALA A N 1
ATOM 1167 C CA . ALA A 1 156 ? -19.738 2.473 19.437 1.00 76.88 156 ALA A CA 1
ATOM 1168 C C . ALA A 1 156 ? -19.036 1.288 18.748 1.00 76.88 156 ALA A C 1
ATOM 1170 O O . ALA A 1 156 ? -18.481 1.444 17.659 1.00 76.88 156 ALA A O 1
ATOM 1171 N N . TRP A 1 157 ? -19.132 0.082 19.319 1.00 83.62 157 TRP A N 1
ATOM 1172 C CA . TRP A 1 157 ? -18.578 -1.136 18.720 1.00 83.62 157 TRP A CA 1
ATOM 1173 C C . TRP A 1 157 ? -19.215 -1.479 17.365 1.00 83.62 157 TRP A C 1
ATOM 1175 O O . TRP A 1 157 ? -18.493 -1.755 16.403 1.00 83.62 157 TRP A O 1
ATOM 1185 N N . LEU A 1 158 ? -20.546 -1.417 17.251 1.00 78.88 158 LEU A N 1
ATOM 1186 C CA . LEU A 1 158 ? -21.246 -1.644 15.982 1.00 78.88 158 LEU A CA 1
ATOM 1187 C C . LEU A 1 158 ? -20.841 -0.615 14.921 1.00 78.88 158 LEU A C 1
ATOM 1189 O O . LEU A 1 158 ? -20.545 -0.988 13.786 1.00 78.88 158 LEU A O 1
ATOM 1193 N N . THR A 1 159 ? -20.754 0.662 15.298 1.00 86.25 159 THR A N 1
ATOM 1194 C CA . THR A 1 159 ? -20.327 1.745 14.399 1.00 86.25 159 THR A CA 1
ATOM 1195 C C . THR A 1 159 ? -18.913 1.498 13.871 1.00 86.25 159 THR A C 1
ATOM 1197 O O . THR A 1 159 ? -18.677 1.569 12.663 1.00 86.25 159 THR A O 1
ATOM 1200 N N . ALA A 1 160 ? -17.980 1.126 14.751 1.00 80.56 160 ALA A N 1
ATOM 1201 C CA . ALA A 1 160 ? -16.611 0.805 14.363 1.00 80.56 160 ALA A CA 1
ATOM 1202 C C . ALA A 1 160 ? -16.540 -0.437 13.449 1.00 80.56 160 ALA A C 1
ATOM 1204 O O . ALA A 1 160 ? -15.782 -0.452 12.476 1.00 80.56 160 ALA A O 1
ATOM 1205 N N . ARG A 1 161 ? -17.379 -1.460 13.684 1.00 82.06 161 ARG A N 1
ATOM 1206 C CA . ARG A 1 161 ? -17.480 -2.632 12.795 1.00 82.06 161 ARG A CA 1
ATOM 1207 C C . ARG A 1 161 ? -18.015 -2.290 11.409 1.00 82.06 161 ARG A C 1
ATOM 1209 O O . ARG A 1 161 ? -17.495 -2.820 10.428 1.00 82.06 161 ARG A O 1
ATOM 1216 N N . VAL A 1 162 ? -19.022 -1.423 11.315 1.00 84.31 162 VAL A N 1
ATOM 1217 C CA . VAL A 1 162 ? -19.560 -0.963 10.025 1.00 84.31 162 VAL A CA 1
ATOM 1218 C C . VAL A 1 162 ? -18.486 -0.204 9.245 1.00 84.31 162 VAL A C 1
ATOM 1220 O O . VAL A 1 162 ? -18.270 -0.504 8.073 1.00 84.31 162 VAL A O 1
ATOM 1223 N N . ARG A 1 163 ? -17.743 0.701 9.899 1.00 81.19 163 ARG A N 1
ATOM 1224 C CA . ARG A 1 163 ? -16.613 1.423 9.281 1.00 81.19 163 ARG A CA 1
ATOM 1225 C C . ARG A 1 163 ? -15.529 0.476 8.766 1.00 81.19 163 ARG A C 1
ATOM 1227 O O . ARG A 1 163 ? -15.072 0.633 7.637 1.00 81.19 163 ARG A O 1
ATOM 1234 N N . LEU A 1 164 ? -15.156 -0.534 9.556 1.00 82.19 164 LEU A N 1
ATOM 1235 C CA . LEU A 1 164 ? -14.191 -1.551 9.132 1.00 82.19 164 LEU A CA 1
ATOM 1236 C C . LEU A 1 164 ? -14.697 -2.344 7.917 1.00 82.19 164 LEU A C 1
ATOM 1238 O O . LEU A 1 164 ? -13.945 -2.558 6.971 1.00 82.19 164 LEU A O 1
ATOM 1242 N N . SER A 1 165 ? -15.969 -2.749 7.923 1.00 81.00 165 SER A N 1
ATOM 1243 C CA . SER A 1 165 ? -16.570 -3.492 6.811 1.00 81.00 165 SER A CA 1
ATOM 1244 C C . SER A 1 165 ? -16.667 -2.658 5.534 1.00 81.00 165 SER A C 1
ATOM 1246 O O . SER A 1 165 ? -16.494 -3.203 4.449 1.00 81.00 165 SER A O 1
ATOM 1248 N N . ALA A 1 166 ? -16.924 -1.353 5.643 1.00 79.94 166 ALA A N 1
ATOM 1249 C CA . ALA A 1 166 ? -16.993 -0.447 4.498 1.00 79.94 166 ALA A CA 1
ATOM 1250 C C . ALA A 1 166 ? -15.628 -0.241 3.813 1.00 79.94 166 ALA A C 1
ATOM 1252 O O . ALA A 1 166 ? -15.584 0.056 2.622 1.00 79.94 166 ALA A O 1
ATOM 1253 N N . ALA A 1 167 ? -14.518 -0.435 4.532 1.00 76.62 167 ALA A N 1
ATOM 1254 C CA . ALA A 1 167 ? -13.171 -0.319 3.974 1.00 76.62 167 ALA A CA 1
ATOM 1255 C C . ALA A 1 167 ? -12.741 -1.543 3.130 1.00 76.62 167 ALA A C 1
ATOM 1257 O O . ALA A 1 167 ? -11.850 -1.430 2.289 1.00 76.62 167 ALA A O 1
ATOM 1258 N N . GLU A 1 168 ? -13.352 -2.718 3.320 1.00 78.00 168 GLU A N 1
ATOM 1259 C CA . GLU A 1 168 ? -12.926 -3.970 2.665 1.00 78.00 168 GLU A CA 1
ATOM 1260 C C . GLU A 1 168 ? -13.172 -4.029 1.138 1.00 78.00 168 GLU A C 1
ATOM 1262 O O . GLU A 1 168 ? -12.282 -4.477 0.401 1.00 78.00 168 GLU A O 1
ATOM 1267 N N . PRO A 1 169 ? -14.339 -3.592 0.617 1.00 75.44 169 PRO A N 1
ATOM 1268 C CA . PRO A 1 169 ? -14.617 -3.617 -0.818 1.00 75.44 169 PRO A CA 1
ATOM 1269 C C . PRO A 1 169 ? -13.691 -2.685 -1.609 1.00 75.44 169 PRO A C 1
ATOM 1271 O O . PRO A 1 169 ? -13.212 -3.059 -2.682 1.00 75.44 169 PRO A O 1
ATOM 1274 N N . ASP A 1 170 ? -13.388 -1.507 -1.053 1.00 82.38 170 ASP A N 1
ATOM 1275 C CA . ASP A 1 170 ? -12.475 -0.531 -1.661 1.00 82.38 170 ASP A CA 1
ATOM 1276 C C . ASP A 1 170 ? -11.058 -1.115 -1.794 1.00 82.38 170 ASP A C 1
ATOM 1278 O O . ASP A 1 170 ? -10.457 -1.105 -2.870 1.00 82.38 170 ASP A O 1
ATOM 1282 N N . LEU A 1 171 ? -10.568 -1.781 -0.742 1.00 85.25 171 LEU A N 1
ATOM 1283 C CA . LEU A 1 171 ? -9.272 -2.465 -0.768 1.00 85.25 171 LEU A CA 1
ATOM 1284 C C . LEU A 1 171 ? -9.183 -3.559 -1.828 1.00 85.25 171 LEU A C 1
ATOM 1286 O O . LEU A 1 171 ? -8.155 -3.697 -2.491 1.00 85.25 171 LEU A O 1
ATOM 1290 N N . SER A 1 172 ? -10.244 -4.342 -2.007 1.00 84.62 172 SER A N 1
ATOM 1291 C CA . SER A 1 172 ? -10.260 -5.409 -3.012 1.00 84.62 172 SER A CA 1
ATOM 1292 C C . SER A 1 172 ? -10.096 -4.844 -4.426 1.00 84.62 172 SER A C 1
ATOM 1294 O O . SER A 1 172 ? -9.299 -5.362 -5.217 1.00 84.62 172 SER A O 1
ATOM 1296 N N . ARG A 1 173 ? -10.781 -3.731 -4.719 1.00 90.06 173 ARG A N 1
ATOM 1297 C CA . ARG A 1 173 ? -10.665 -3.010 -5.992 1.00 90.06 173 ARG A CA 1
ATOM 1298 C C . ARG A 1 173 ? -9.269 -2.413 -6.183 1.00 90.06 173 ARG A C 1
ATOM 1300 O O . ARG A 1 173 ? -8.662 -2.622 -7.233 1.00 90.06 173 ARG A O 1
ATOM 1307 N N . LEU A 1 174 ? -8.734 -1.728 -5.173 1.00 88.44 174 LEU A N 1
ATOM 1308 C CA . LEU A 1 174 ? -7.408 -1.101 -5.232 1.00 88.44 174 LEU A CA 1
ATOM 1309 C C . LEU A 1 174 ? -6.283 -2.134 -5.406 1.00 88.44 174 LEU A C 1
ATOM 1311 O O . LEU A 1 174 ? -5.373 -1.925 -6.207 1.00 88.44 174 LEU A O 1
ATOM 1315 N N . ARG A 1 175 ? -6.373 -3.299 -4.748 1.00 88.75 175 ARG A N 1
ATOM 1316 C CA . ARG A 1 175 ? -5.433 -4.422 -4.944 1.00 88.75 175 ARG A CA 1
ATOM 1317 C C . ARG A 1 175 ? -5.481 -4.980 -6.365 1.00 88.75 175 ARG A C 1
ATOM 1319 O O . ARG A 1 175 ? -4.447 -5.354 -6.913 1.00 88.75 175 ARG A O 1
ATOM 1326 N N . ALA A 1 176 ? -6.667 -5.085 -6.965 1.00 88.31 176 ALA A N 1
ATOM 1327 C CA . ALA A 1 176 ? -6.797 -5.519 -8.356 1.00 88.31 176 ALA A CA 1
ATOM 1328 C C . ALA A 1 176 ? -6.182 -4.494 -9.322 1.00 88.31 176 ALA A C 1
ATOM 1330 O O . ALA A 1 176 ? -5.437 -4.872 -10.224 1.00 88.31 176 ALA A O 1
ATOM 1331 N N . GLN A 1 177 ? -6.430 -3.204 -9.086 1.00 91.38 177 GLN A N 1
ATOM 1332 C CA . GLN A 1 177 ? -5.869 -2.121 -9.888 1.00 91.38 177 GLN A CA 1
ATOM 1333 C C . GLN A 1 177 ? -4.336 -2.057 -9.792 1.00 91.38 177 GLN A C 1
ATOM 1335 O O . GLN A 1 177 ? -3.670 -2.030 -10.826 1.00 91.38 177 GLN A O 1
ATOM 1340 N N . SER A 1 178 ? -3.770 -2.095 -8.580 1.00 89.12 178 SER A N 1
ATOM 1341 C CA . SER A 1 178 ? -2.314 -2.137 -8.364 1.00 89.12 178 SER A CA 1
ATOM 1342 C C . SER A 1 178 ? -1.679 -3.318 -9.114 1.00 89.12 178 SER A C 1
ATOM 1344 O O . SER A 1 178 ? -0.770 -3.114 -9.922 1.00 89.12 178 SER A O 1
ATOM 1346 N N . ARG A 1 179 ? -2.227 -4.537 -8.973 1.00 88.06 179 ARG A N 1
ATOM 1347 C CA . ARG A 1 179 ? -1.745 -5.724 -9.707 1.00 88.06 179 ARG A CA 1
ATOM 1348 C C . ARG A 1 179 ? -1.781 -5.543 -11.223 1.00 88.06 179 ARG A C 1
ATOM 1350 O O . ARG A 1 179 ? -0.806 -5.870 -11.893 1.00 88.06 179 ARG A O 1
ATOM 1357 N N . ALA A 1 180 ? -2.868 -4.995 -11.763 1.00 88.75 180 ALA A N 1
ATOM 1358 C CA . ALA A 1 180 ? -2.996 -4.763 -13.198 1.00 88.75 180 ALA A CA 1
ATOM 1359 C C . ALA A 1 180 ? -1.948 -3.765 -13.725 1.00 88.75 180 ALA A C 1
ATOM 1361 O O . ALA A 1 180 ? -1.381 -3.983 -14.798 1.00 88.75 180 ALA A O 1
ATOM 1362 N N . HIS A 1 181 ? -1.656 -2.695 -12.978 1.00 89.69 181 HIS A N 1
ATOM 1363 C CA . HIS A 1 181 ? -0.618 -1.734 -13.358 1.00 89.69 181 HIS A CA 1
ATOM 1364 C C . HIS A 1 181 ? 0.788 -2.337 -13.280 1.00 89.69 181 HIS A C 1
ATOM 1366 O O . HIS A 1 181 ? 1.558 -2.160 -14.224 1.00 89.69 181 HIS A O 1
ATOM 1372 N N . HIS A 1 182 ? 1.105 -3.094 -12.223 1.00 82.88 182 HIS A N 1
ATOM 1373 C CA . HIS A 1 182 ? 2.384 -3.813 -12.110 1.00 82.88 182 HIS A CA 1
ATOM 1374 C C . HIS A 1 182 ? 2.574 -4.825 -13.244 1.00 82.88 182 HIS A C 1
ATOM 1376 O O . HIS A 1 182 ? 3.631 -4.842 -13.863 1.00 82.88 182 HIS A O 1
ATOM 1382 N N . ALA A 1 183 ? 1.541 -5.597 -13.595 1.00 84.81 183 ALA A N 1
ATOM 1383 C CA . ALA A 1 183 ? 1.615 -6.567 -14.689 1.00 84.81 183 ALA A CA 1
ATOM 1384 C C . ALA A 1 183 ? 1.889 -5.902 -16.051 1.00 84.81 183 ALA A C 1
ATOM 1386 O O . ALA A 1 183 ? 2.743 -6.361 -16.812 1.00 84.81 183 ALA A O 1
ATOM 1387 N N . ARG A 1 184 ? 1.201 -4.790 -16.352 1.00 87.81 184 ARG A N 1
ATOM 1388 C CA . ARG A 1 184 ? 1.432 -4.016 -17.586 1.00 87.81 184 ARG A CA 1
ATOM 1389 C C . ARG A 1 184 ? 2.833 -3.408 -17.618 1.00 87.81 184 ARG A C 1
ATOM 1391 O O . ARG A 1 184 ? 3.504 -3.485 -18.646 1.00 87.81 184 ARG A O 1
ATOM 1398 N N . LEU A 1 185 ? 3.273 -2.832 -16.498 1.00 85.69 185 LEU A N 1
ATOM 1399 C CA . LEU A 1 185 ? 4.609 -2.262 -16.354 1.00 85.69 185 LEU A CA 1
ATOM 1400 C C . LEU A 1 185 ? 5.690 -3.323 -16.576 1.00 85.69 185 LEU A C 1
ATOM 1402 O O . LEU A 1 185 ? 6.596 -3.113 -17.378 1.00 85.69 185 LEU A O 1
ATOM 1406 N N . ASP A 1 186 ? 5.563 -4.472 -15.917 1.00 81.94 186 ASP A N 1
ATOM 1407 C CA . ASP A 1 186 ? 6.512 -5.577 -16.016 1.00 81.94 186 ASP A CA 1
ATOM 1408 C C . ASP A 1 186 ? 6.600 -6.124 -17.441 1.00 81.94 186 ASP A C 1
ATOM 1410 O O . ASP A 1 186 ? 7.702 -6.324 -17.955 1.00 81.94 186 ASP A O 1
ATOM 1414 N N . GLN A 1 187 ? 5.455 -6.309 -18.105 1.00 84.19 187 GLN A N 1
ATOM 1415 C CA . GLN A 1 187 ? 5.409 -6.761 -19.492 1.00 84.19 187 GLN A CA 1
ATOM 1416 C C . GLN A 1 187 ? 6.108 -5.771 -20.431 1.00 84.19 187 GLN A C 1
ATOM 1418 O O . GLN A 1 187 ? 6.874 -6.185 -21.307 1.00 84.19 187 GLN A O 1
ATOM 1423 N N . ARG A 1 188 ? 5.857 -4.465 -20.270 1.00 85.12 188 ARG A N 1
ATOM 1424 C CA . ARG A 1 188 ? 6.429 -3.442 -21.152 1.00 85.12 188 ARG A CA 1
ATOM 1425 C C . ARG A 1 188 ? 7.919 -3.233 -20.898 1.00 85.12 188 ARG A C 1
ATOM 1427 O O . ARG A 1 188 ? 8.689 -3.222 -21.854 1.00 85.12 188 ARG A O 1
ATOM 1434 N N . ALA A 1 189 ? 8.329 -3.140 -19.636 1.00 77.50 189 ALA A N 1
ATOM 1435 C CA . ALA A 1 189 ? 9.730 -3.001 -19.251 1.00 77.50 189 ALA A CA 1
ATOM 1436 C C . ALA A 1 189 ? 10.566 -4.222 -19.666 1.00 77.50 189 ALA A C 1
ATOM 1438 O O . ALA A 1 189 ? 11.707 -4.062 -20.092 1.00 77.50 189 ALA A O 1
ATOM 1439 N N . PHE A 1 190 ? 9.988 -5.428 -19.617 1.00 79.75 190 PHE A N 1
ATOM 1440 C CA . PHE A 1 190 ? 10.633 -6.628 -20.148 1.00 79.75 190 PHE A CA 1
ATOM 1441 C C . PHE A 1 190 ? 10.874 -6.537 -21.661 1.00 79.75 190 PHE A C 1
ATOM 1443 O O . PHE A 1 190 ? 11.985 -6.790 -22.119 1.00 79.75 190 PHE A O 1
ATOM 1450 N N . ARG A 1 191 ? 9.864 -6.126 -22.444 1.00 82.94 191 ARG A N 1
ATOM 1451 C CA . ARG A 1 191 ? 10.004 -5.965 -23.905 1.00 82.94 191 ARG A CA 1
ATOM 1452 C C . ARG A 1 191 ? 11.081 -4.952 -24.299 1.00 82.94 191 ARG A C 1
ATOM 1454 O O . ARG A 1 191 ? 11.653 -5.090 -25.371 1.00 82.94 191 ARG A O 1
ATOM 1461 N N . LEU A 1 192 ? 11.335 -3.953 -23.455 1.00 80.12 192 LEU A N 1
ATOM 1462 C CA . LEU A 1 192 ? 12.385 -2.950 -23.663 1.00 80.12 192 LEU A CA 1
ATOM 1463 C C . LEU A 1 192 ? 13.743 -3.348 -23.057 1.00 80.12 192 LEU A C 1
ATOM 1465 O O . LEU A 1 192 ? 14.656 -2.533 -23.036 1.00 80.12 192 LEU A O 1
ATOM 1469 N N . GLY A 1 193 ? 13.890 -4.566 -22.524 1.00 77.38 193 GLY A N 1
ATOM 1470 C CA . GLY A 1 193 ? 15.150 -5.039 -21.940 1.00 77.38 193 GLY A CA 1
ATOM 1471 C C . GLY A 1 193 ? 15.537 -4.383 -20.608 1.00 77.38 193 GLY A C 1
ATOM 1472 O O . GLY A 1 193 ? 16.612 -4.662 -20.087 1.00 77.38 193 GLY A O 1
ATOM 1473 N N . LEU A 1 194 ? 14.663 -3.560 -20.016 1.00 72.50 194 LEU A N 1
ATOM 1474 C CA . LEU A 1 194 ? 14.924 -2.856 -18.753 1.00 72.50 194 LEU A CA 1
ATOM 1475 C C . LEU A 1 194 ? 14.848 -3.775 -17.530 1.00 72.50 194 LEU A C 1
ATOM 1477 O O . LEU A 1 194 ? 15.351 -3.442 -16.459 1.00 72.50 194 LEU A O 1
ATOM 1481 N N . LEU A 1 195 ? 14.178 -4.921 -17.652 1.00 71.38 195 LEU A N 1
ATOM 1482 C CA . LEU A 1 195 ? 14.030 -5.884 -16.567 1.00 71.38 195 LEU A CA 1
ATOM 1483 C C . LEU A 1 195 ? 14.379 -7.291 -17.065 1.00 71.38 195 LEU A C 1
ATOM 1485 O O . LEU A 1 195 ? 13.894 -7.693 -18.123 1.00 71.38 195 LEU A O 1
ATOM 1489 N N . PRO A 1 196 ? 15.171 -8.069 -16.304 1.00 61.62 196 PRO A N 1
ATOM 1490 C CA . PRO A 1 196 ? 15.514 -9.430 -16.695 1.00 61.62 196 PRO A CA 1
ATOM 1491 C C . PRO A 1 196 ? 14.272 -10.331 -16.691 1.00 61.62 196 PRO A C 1
ATOM 1493 O O . PRO A 1 196 ? 13.404 -10.205 -15.817 1.00 61.62 196 PRO A O 1
ATOM 1496 N N . TYR A 1 197 ? 14.207 -11.268 -17.645 1.00 48.06 197 TYR A N 1
ATOM 1497 C CA . TYR A 1 197 ? 13.191 -12.323 -17.661 1.00 48.06 197 TYR A CA 1
ATOM 1498 C C . TYR A 1 197 ? 13.283 -13.136 -16.366 1.00 48.06 197 TYR A C 1
ATOM 1500 O O . TYR A 1 197 ? 14.343 -13.663 -16.027 1.00 48.06 197 TYR A O 1
ATOM 1508 N N . ARG A 1 198 ? 12.169 -13.279 -15.647 1.00 53.06 198 ARG A N 1
ATOM 1509 C CA . ARG A 1 198 ? 12.002 -14.364 -14.676 1.00 53.06 198 ARG A CA 1
ATOM 1510 C C . ARG A 1 198 ? 10.882 -15.260 -15.172 1.00 53.06 198 ARG A C 1
ATOM 1512 O O . ARG A 1 198 ? 9.714 -14.884 -15.106 1.00 53.06 198 ARG A O 1
ATOM 1519 N N . SER A 1 199 ? 1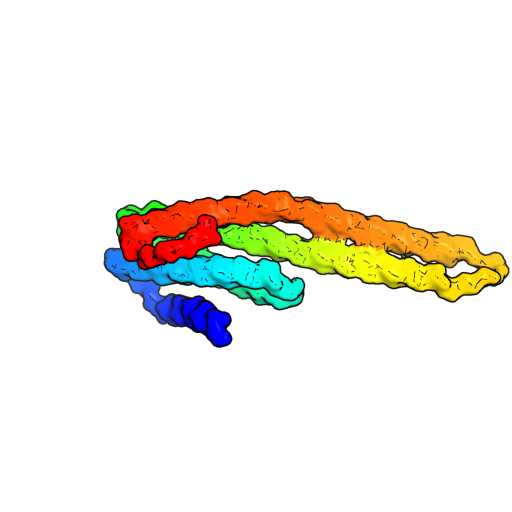1.245 -16.447 -15.648 1.00 37.69 199 SER A N 1
ATOM 1520 C CA . SER A 1 199 ? 10.309 -17.558 -15.776 1.00 37.69 199 SER A CA 1
ATOM 1521 C C . SER A 1 199 ? 9.723 -17.846 -14.388 1.00 37.69 199 SER A C 1
ATOM 1523 O O . SER A 1 199 ? 10.447 -18.184 -13.455 1.00 37.69 199 SER A O 1
ATOM 1525 N N . GLY A 1 200 ? 8.414 -17.643 -14.230 1.00 41.91 200 GLY A N 1
ATOM 1526 C CA . GLY A 1 200 ? 7.692 -17.987 -13.000 1.00 41.91 200 GLY A CA 1
ATOM 1527 C C . GLY A 1 200 ? 7.300 -16.823 -12.087 1.00 41.91 200 GLY A C 1
ATOM 1528 O O . GLY A 1 200 ? 7.407 -16.955 -10.872 1.00 41.91 200 GLY A O 1
ATOM 1529 N N . SER A 1 201 ? 6.821 -15.698 -12.625 1.00 35.47 201 SER A N 1
ATOM 1530 C CA . SER A 1 201 ? 6.050 -14.739 -11.817 1.00 35.47 201 SER A CA 1
ATOM 1531 C C . SER A 1 201 ? 4.676 -15.337 -11.464 1.00 35.47 201 SER A C 1
ATOM 1533 O O . SER A 1 201 ? 3.910 -15.593 -12.392 1.00 35.47 201 SER A O 1
ATOM 1535 N N . PRO A 1 202 ? 4.327 -15.547 -10.177 1.00 34.34 202 PRO A N 1
ATOM 1536 C CA . PRO A 1 202 ? 2.988 -15.930 -9.755 1.00 34.34 202 PRO A CA 1
ATOM 1537 C C . PRO A 1 202 ? 2.226 -14.673 -9.304 1.00 34.34 202 PRO A C 1
ATOM 1539 O O . PRO A 1 202 ? 1.812 -14.572 -8.148 1.00 34.34 202 PRO A O 1
ATOM 1542 N N . PHE A 1 203 ? 2.123 -13.683 -10.191 1.00 41.00 203 PHE A N 1
ATOM 1543 C CA . PHE A 1 203 ? 1.169 -12.585 -10.033 1.00 41.00 203 PHE A CA 1
ATOM 1544 C C . PHE A 1 203 ? -0.005 -12.813 -10.972 1.00 41.00 203 PHE A C 1
ATOM 1546 O O . PHE A 1 203 ? 0.266 -13.147 -12.148 1.00 41.00 203 PHE A O 1
#